Protein AF-A0A960U9T7-F1 (afdb_monomer)

Structure (mmCIF, N/CA/C/O backbone):
data_AF-A0A960U9T7-F1
#
_entry.id   AF-A0A960U9T7-F1
#
loop_
_atom_site.group_PDB
_atom_site.id
_atom_site.type_symbol
_atom_site.label_atom_id
_atom_site.label_alt_id
_atom_site.label_comp_id
_atom_site.label_asym_id
_atom_site.label_entity_id
_atom_site.label_seq_id
_atom_site.pdbx_PDB_ins_code
_atom_site.Cartn_x
_atom_site.Cartn_y
_atom_site.Cartn_z
_atom_site.occupancy
_atom_site.B_iso_or_equiv
_atom_site.auth_seq_id
_atom_site.auth_comp_id
_atom_site.auth_asym_id
_atom_site.auth_atom_id
_atom_site.pdbx_PDB_model_num
ATOM 1 N N . TYR A 1 1 ? -14.950 -10.619 18.548 1.00 72.81 1 TYR A N 1
ATOM 2 C CA . TYR A 1 1 ? -13.838 -10.876 17.616 1.00 72.81 1 TYR A CA 1
ATOM 3 C C . TYR A 1 1 ? -14.208 -10.248 16.284 1.00 72.81 1 TYR A C 1
ATOM 5 O O . TYR A 1 1 ? -15.397 -10.151 15.997 1.00 72.81 1 TYR A O 1
ATOM 13 N N . LEU A 1 2 ? -13.230 -9.776 15.519 1.00 81.25 2 LEU A N 1
ATOM 14 C CA . LEU A 1 2 ? -13.424 -9.176 14.201 1.00 81.25 2 LEU A CA 1
ATOM 15 C C . LEU A 1 2 ? -12.395 -9.778 13.246 1.00 81.25 2 LEU A C 1
ATOM 17 O O . LEU A 1 2 ? -11.223 -9.861 13.599 1.00 81.25 2 LEU A O 1
ATOM 21 N N . SER A 1 3 ? -12.819 -10.206 12.063 1.00 79.94 3 SER A N 1
ATOM 22 C CA . SER A 1 3 ? -11.903 -10.673 11.020 1.00 79.94 3 SER A CA 1
ATOM 23 C C . SER A 1 3 ? -11.660 -9.548 10.020 1.00 79.94 3 SER A C 1
ATOM 25 O O . SER A 1 3 ? -12.600 -8.888 9.579 1.00 79.94 3 SER A O 1
ATOM 27 N N . PHE A 1 4 ? -10.394 -9.319 9.689 1.00 82.75 4 PHE A N 1
ATOM 28 C CA . PHE A 1 4 ? -9.941 -8.312 8.740 1.00 82.75 4 PHE A CA 1
ATOM 29 C C . PHE A 1 4 ? -8.897 -8.937 7.821 1.00 82.75 4 PHE A C 1
ATOM 31 O O . PHE A 1 4 ? -7.769 -9.197 8.243 1.00 82.75 4 PHE A O 1
ATOM 38 N N . GLY A 1 5 ? -9.273 -9.213 6.572 1.00 83.81 5 GLY A N 1
ATOM 39 C CA . GLY A 1 5 ? -8.392 -9.948 5.675 1.00 83.81 5 GLY A CA 1
ATOM 40 C C . GLY A 1 5 ? -8.037 -11.311 6.255 1.00 83.81 5 GLY A C 1
ATOM 41 O O . GLY A 1 5 ? -8.910 -12.100 6.619 1.00 83.81 5 GLY A O 1
ATOM 42 N N . LYS A 1 6 ? -6.736 -11.561 6.385 1.00 84.62 6 LYS A N 1
ATOM 43 C CA . LYS A 1 6 ? -6.200 -12.797 6.957 1.00 84.62 6 LYS A CA 1
ATOM 44 C C . LYS A 1 6 ? -5.860 -12.650 8.441 1.00 84.62 6 LYS A C 1
ATOM 46 O O . LYS A 1 6 ? -5.233 -13.541 9.002 1.00 84.62 6 LYS A O 1
ATOM 51 N N . THR A 1 7 ? -6.306 -11.581 9.095 1.00 86.31 7 THR A N 1
ATOM 52 C CA . THR A 1 7 ? -6.064 -11.325 10.516 1.00 86.31 7 THR A CA 1
ATOM 53 C C . THR A 1 7 ? -7.354 -11.426 11.322 1.00 86.31 7 THR A C 1
ATOM 55 O O . THR A 1 7 ? -8.361 -10.802 10.990 1.00 86.31 7 THR A O 1
ATOM 58 N N . ASN A 1 8 ? -7.317 -12.156 12.437 1.00 88.00 8 ASN A N 1
ATOM 59 C CA . ASN A 1 8 ? -8.349 -12.071 13.468 1.00 88.00 8 ASN A CA 1
ATOM 60 C C . ASN A 1 8 ? -7.906 -11.078 14.534 1.00 88.00 8 ASN A C 1
ATOM 62 O O . ASN A 1 8 ? -6.788 -11.156 15.036 1.00 88.00 8 ASN A O 1
ATOM 66 N N . ILE A 1 9 ? -8.803 -10.170 14.892 1.00 88.75 9 ILE A N 1
ATOM 67 C CA . ILE 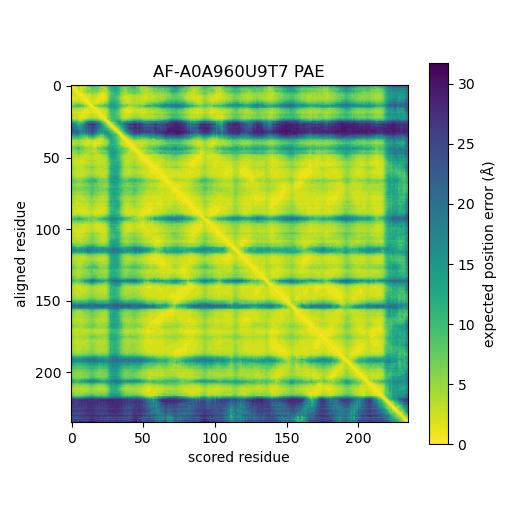A 1 9 ? -8.601 -9.124 15.884 1.00 88.75 9 ILE A CA 1
ATOM 68 C C . ILE A 1 9 ? -9.527 -9.400 17.062 1.00 88.75 9 ILE A C 1
ATOM 70 O O . ILE A 1 9 ? -10.739 -9.614 16.922 1.00 88.75 9 ILE A O 1
ATOM 74 N N . PHE A 1 10 ? -8.947 -9.360 18.250 1.00 90.25 10 PHE A N 1
ATOM 75 C CA . PHE A 1 10 ? -9.640 -9.587 19.499 1.00 90.25 10 PHE A CA 1
ATOM 76 C C . PHE A 1 10 ? -9.516 -8.345 20.374 1.00 90.25 10 PHE A C 1
ATOM 78 O O . PHE A 1 10 ? -8.440 -7.768 20.527 1.00 90.25 10 PHE A O 1
ATOM 85 N N . LEU A 1 11 ? -10.653 -7.941 20.930 1.00 89.44 11 LEU A N 1
ATOM 86 C CA . LEU A 1 11 ? -10.792 -6.781 21.797 1.00 89.44 11 LEU A CA 1
ATOM 87 C C . LEU A 1 11 ? -11.324 -7.273 23.138 1.00 89.44 11 LEU A C 1
ATOM 89 O O . LEU A 1 11 ? -12.319 -8.001 23.171 1.00 89.44 11 LEU A O 1
ATOM 93 N N . GLN A 1 12 ? -10.663 -6.885 24.222 1.00 88.12 12 GLN A N 1
ATOM 94 C CA . GLN A 1 12 ? -11.086 -7.199 25.581 1.00 88.12 12 GLN A CA 1
ATOM 95 C C . GLN A 1 12 ? -11.128 -5.913 26.408 1.00 88.12 12 GLN A C 1
ATOM 97 O O . GLN A 1 12 ? -10.114 -5.232 26.542 1.00 88.12 12 GLN A O 1
ATOM 102 N N . GLU A 1 13 ? -12.293 -5.593 26.965 1.00 85.62 13 GLU A N 1
ATOM 103 C CA . GLU A 1 13 ? -12.475 -4.472 27.890 1.00 85.62 13 GLU A CA 1
ATOM 104 C C . GLU A 1 13 ? -12.367 -4.974 29.338 1.00 85.62 13 GLU A C 1
ATOM 106 O O . GLU A 1 13 ? -12.988 -5.974 29.703 1.00 85.62 13 GLU A O 1
ATOM 111 N N . MET A 1 14 ? -11.557 -4.303 30.157 1.00 83.31 14 MET A N 1
ATOM 112 C CA . MET A 1 14 ? -11.361 -4.602 31.578 1.00 83.31 14 MET A CA 1
ATOM 113 C C . MET A 1 14 ? -11.120 -3.304 32.348 1.00 83.31 14 MET A C 1
ATOM 115 O O . MET A 1 14 ? -10.107 -2.660 32.108 1.00 83.31 14 MET A O 1
ATOM 119 N N . GLU A 1 15 ? -12.014 -2.928 33.268 1.00 83.25 15 GLU A N 1
ATOM 120 C CA . GLU A 1 15 ? -11.818 -1.824 34.235 1.00 83.25 15 GLU A CA 1
ATOM 121 C C . GLU A 1 15 ? -11.140 -0.566 33.644 1.00 83.25 15 GLU A C 1
ATOM 123 O O . GLU A 1 15 ? -10.069 -0.144 34.074 1.00 83.25 15 GLU A O 1
ATOM 128 N N . GLY A 1 16 ? -11.735 0.021 32.598 1.00 83.19 16 GLY A N 1
ATOM 129 C CA . GLY A 1 16 ? -11.194 1.227 31.949 1.00 83.19 16 GLY A CA 1
ATOM 130 C C . GLY A 1 16 ? -9.988 0.987 31.030 1.00 83.19 16 GLY A C 1
ATOM 131 O O . GLY A 1 16 ? -9.402 1.936 30.519 1.00 83.19 16 GLY A O 1
ATOM 132 N N . THR A 1 17 ? -9.618 -0.268 30.780 1.00 87.88 17 THR A N 1
ATOM 133 C CA . THR A 1 17 ? -8.563 -0.671 29.844 1.00 87.88 17 THR A CA 1
ATOM 134 C C .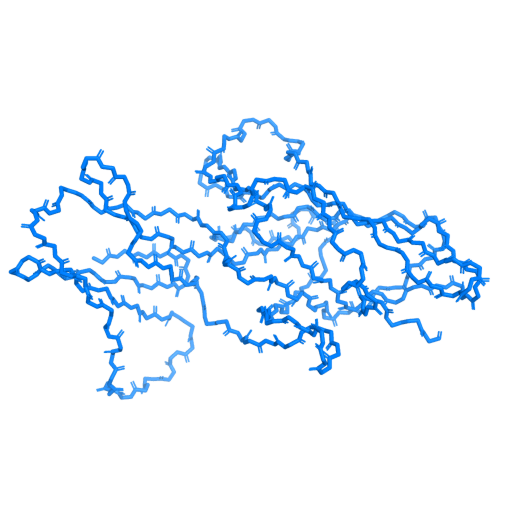 THR A 1 17 ? -9.154 -1.432 28.663 1.00 87.88 17 THR A C 1
ATOM 136 O O . THR A 1 17 ? -9.983 -2.322 28.843 1.00 87.88 17 THR A O 1
ATOM 139 N N . ILE A 1 18 ? -8.677 -1.141 27.454 1.00 89.50 18 ILE A N 1
ATOM 140 C CA . ILE A 1 18 ? -8.906 -1.968 26.266 1.00 89.50 18 ILE A CA 1
ATOM 141 C C . ILE A 1 18 ? -7.608 -2.687 25.928 1.00 89.50 18 ILE A C 1
ATOM 143 O O . ILE A 1 18 ? -6.563 -2.060 25.754 1.00 89.50 18 ILE A O 1
ATOM 147 N N . ARG A 1 19 ? -7.685 -4.009 25.799 1.00 90.62 19 ARG A N 1
ATOM 148 C CA . ARG A 1 19 ? -6.610 -4.840 25.261 1.00 90.62 19 ARG A CA 1
ATOM 149 C C . ARG A 1 19 ? -6.937 -5.247 23.840 1.00 90.62 19 ARG A C 1
ATOM 151 O O . ARG A 1 19 ? -8.044 -5.706 23.561 1.00 90.62 19 ARG A O 1
ATOM 158 N N . VAL A 1 20 ? -5.948 -5.104 22.970 1.00 90.56 20 VAL A N 1
ATOM 159 C CA . VAL A 1 20 ? -6.011 -5.518 21.574 1.00 90.56 20 VAL A CA 1
ATOM 160 C C . VAL A 1 20 ? -4.937 -6.567 21.329 1.00 90.56 20 VAL A C 1
ATOM 162 O O . VAL A 1 20 ? -3.778 -6.367 21.698 1.00 90.56 20 VAL A O 1
ATOM 165 N N . TYR A 1 21 ? -5.320 -7.672 20.700 1.00 90.25 21 TYR A N 1
ATOM 166 C CA . TYR A 1 21 ? -4.383 -8.658 20.168 1.00 90.25 21 TYR A CA 1
ATOM 167 C C . TYR A 1 21 ? -4.895 -9.217 18.843 1.00 90.25 21 TYR A C 1
ATOM 169 O O . TYR A 1 21 ? -6.085 -9.110 18.524 1.00 90.25 21 TYR A O 1
ATOM 177 N N . ASN A 1 22 ? -3.993 -9.806 18.065 1.00 87.88 22 ASN A N 1
ATOM 178 C CA . ASN A 1 22 ? -4.330 -10.391 16.781 1.00 87.88 22 ASN A CA 1
ATOM 179 C C . ASN A 1 22 ? -3.624 -11.721 16.535 1.00 87.88 22 ASN A C 1
ATOM 181 O O . ASN A 1 22 ? -2.566 -11.993 17.095 1.00 87.88 22 ASN A O 1
ATOM 185 N N . THR A 1 23 ? -4.213 -12.519 15.652 1.00 87.06 23 THR A N 1
ATOM 186 C CA . THR A 1 23 ? -3.615 -13.741 15.107 1.00 87.06 23 THR A CA 1
ATOM 187 C C . THR A 1 23 ? -3.7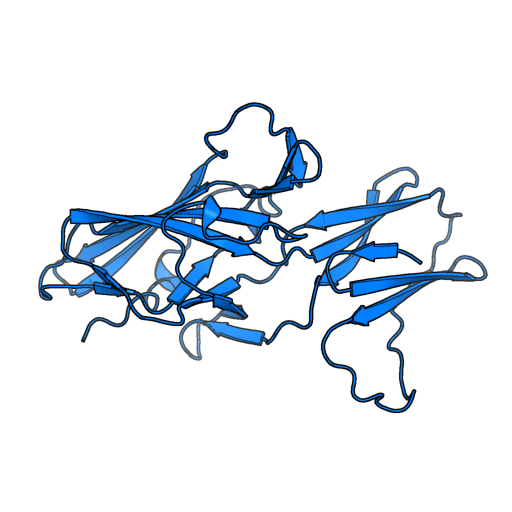29 -13.711 13.589 1.00 87.06 23 THR A C 1
ATOM 189 O O . THR A 1 23 ? -4.753 -13.271 13.063 1.00 87.06 23 THR A O 1
ATOM 192 N N . PHE A 1 24 ? -2.717 -14.202 12.882 1.00 83.62 24 PHE A N 1
ATOM 193 C CA . PHE A 1 24 ? -2.772 -14.362 11.429 1.00 83.62 24 PHE A CA 1
ATOM 194 C C . PHE A 1 24 ? -3.302 -15.758 11.076 1.00 83.62 24 PHE A C 1
ATOM 196 O O . PHE A 1 24 ? -2.945 -16.741 11.716 1.00 83.62 24 PHE A O 1
ATOM 203 N N . ASN A 1 25 ? -4.163 -15.841 10.065 1.00 73.38 25 ASN A N 1
ATOM 204 C CA . ASN A 1 25 ? -4.785 -17.076 9.578 1.00 73.38 25 ASN A CA 1
ATOM 205 C C . ASN A 1 25 ? -3.909 -17.818 8.546 1.00 73.38 25 ASN A C 1
ATOM 207 O O . ASN A 1 25 ? -4.370 -18.775 7.927 1.00 73.38 25 ASN A O 1
ATOM 211 N N . GLU A 1 26 ? -2.666 -17.385 8.322 1.00 63.22 26 GLU A N 1
ATOM 212 C CA . GLU A 1 26 ? -1.747 -18.023 7.377 1.00 63.22 26 GLU A CA 1
ATOM 213 C C . GLU A 1 26 ? -0.904 -19.099 8.081 1.00 63.22 26 GLU A C 1
ATOM 215 O O . GLU A 1 26 ? -0.110 -18.793 8.962 1.00 63.22 26 GLU A O 1
ATOM 220 N N . GLY A 1 27 ? -1.068 -20.362 7.667 1.00 48.12 27 GLY A N 1
ATOM 221 C CA . GLY A 1 27 ? -0.032 -21.394 7.811 1.00 48.12 27 GLY A CA 1
ATOM 222 C C . GLY A 1 27 ? 0.353 -21.831 9.227 1.00 48.12 27 GLY A C 1
ATOM 223 O O . GLY A 1 27 ? 1.517 -22.144 9.448 1.00 48.12 27 GLY A O 1
ATOM 224 N N . LEU A 1 28 ? -0.590 -21.905 10.170 1.00 41.84 28 LEU A N 1
ATOM 225 C CA . LEU A 1 28 ? -0.307 -22.457 11.496 1.00 41.84 28 LEU A CA 1
ATOM 226 C C . LEU A 1 28 ? -0.122 -23.987 11.428 1.00 41.84 28 LEU A C 1
ATOM 228 O O . LEU A 1 28 ? -1.078 -24.752 11.582 1.00 41.84 28 LEU A O 1
ATOM 232 N N . GLU A 1 29 ? 1.133 -24.440 11.332 1.00 40.53 29 GLU A N 1
ATOM 233 C CA . 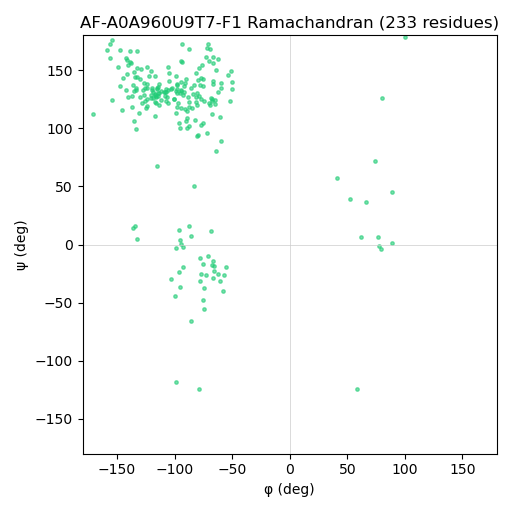GLU A 1 29 ? 1.560 -25.394 12.358 1.00 40.53 29 GLU A CA 1
ATOM 234 C C . GLU A 1 29 ? 1.215 -24.734 13.696 1.00 40.53 29 GLU A C 1
ATOM 236 O O . GLU A 1 29 ? 1.527 -23.563 13.912 1.00 40.53 29 GLU A O 1
ATOM 241 N N . LYS A 1 30 ? 0.428 -25.423 14.526 1.00 40.78 30 LYS A N 1
ATOM 242 C CA . LYS A 1 30 ? 0.047 -24.940 15.853 1.00 40.78 30 LYS A CA 1
ATOM 243 C C . LYS A 1 30 ? 1.328 -24.734 16.661 1.00 40.78 30 LYS A C 1
ATOM 245 O O . LYS A 1 30 ? 1.774 -25.665 17.321 1.00 40.78 30 LYS A O 1
ATOM 250 N N . GLU A 1 31 ? 1.921 -23.549 16.595 1.00 42.38 31 GLU A N 1
ATOM 251 C CA . GLU A 1 31 ? 2.892 -23.144 17.596 1.00 42.38 31 GLU A CA 1
ATOM 252 C C . GLU A 1 31 ? 2.143 -23.030 18.919 1.00 42.38 31 GLU A C 1
ATOM 254 O O . GLU A 1 31 ? 1.091 -22.385 19.022 1.00 42.38 31 GLU A O 1
ATOM 259 N N . ASP A 1 32 ? 2.656 -23.770 19.898 1.00 40.81 32 ASP A N 1
ATOM 260 C CA . ASP A 1 32 ? 2.155 -23.801 21.257 1.00 40.81 32 ASP A CA 1
ATOM 261 C C . ASP A 1 32 ? 1.998 -22.379 21.800 1.00 40.81 32 ASP A C 1
ATOM 263 O O . ASP A 1 32 ? 2.790 -21.471 21.546 1.00 40.81 32 ASP A O 1
ATOM 267 N N . SER A 1 33 ? 0.909 -22.190 22.535 1.00 48.12 33 SER A N 1
ATOM 268 C CA . SER A 1 33 ? 0.450 -20.921 23.073 1.00 48.12 33 SER A CA 1
ATOM 269 C C . SER A 1 33 ? 1.426 -20.323 24.090 1.00 48.12 33 SER A C 1
ATOM 271 O O . SER A 1 33 ? 1.176 -20.405 25.291 1.00 48.12 33 SER A O 1
ATOM 273 N N . GLU A 1 34 ? 2.496 -19.664 23.652 1.00 47.09 34 GLU A N 1
ATOM 274 C CA . GLU A 1 34 ? 3.325 -18.857 24.547 1.00 47.09 34 GLU A CA 1
ATOM 275 C C . GLU A 1 34 ? 3.594 -17.455 23.978 1.00 47.09 34 GLU A C 1
ATOM 277 O O . GLU A 1 34 ? 4.288 -17.243 22.989 1.00 47.09 34 GLU A O 1
ATOM 282 N N . SER A 1 35 ? 3.012 -16.476 24.681 1.00 48.72 35 SER A N 1
ATOM 283 C CA . SER A 1 35 ? 3.036 -15.021 24.467 1.00 48.72 35 SER A CA 1
ATOM 284 C C . SER A 1 35 ? 2.193 -14.467 23.308 1.00 48.72 35 SER A C 1
ATOM 286 O O . SER A 1 35 ? 2.684 -13.897 22.339 1.00 48.72 35 SER A O 1
ATOM 288 N N . ILE A 1 36 ? 0.865 -14.484 23.476 1.00 61.94 36 ILE A N 1
ATOM 289 C CA . ILE A 1 36 ? 0.025 -13.488 22.794 1.00 61.94 36 ILE A CA 1
ATOM 290 C C . ILE A 1 36 ? 0.477 -12.103 23.285 1.00 61.94 36 ILE A C 1
ATOM 292 O O . ILE A 1 36 ? 0.280 -11.755 24.451 1.00 61.94 36 ILE A O 1
ATOM 296 N N . ALA A 1 37 ? 1.117 -11.324 22.413 1.00 68.38 37 ALA A N 1
ATOM 297 C CA . ALA A 1 37 ? 1.543 -9.968 22.727 1.00 68.38 37 ALA A CA 1
ATOM 298 C C . ALA A 1 37 ? 0.328 -9.028 22.711 1.00 68.38 37 ALA A C 1
ATOM 300 O O . ALA A 1 37 ? -0.193 -8.667 21.655 1.00 68.38 37 ALA A O 1
ATOM 301 N N . TYR A 1 38 ? -0.140 -8.638 23.897 1.00 79.50 38 TYR A N 1
ATOM 302 C CA . TYR A 1 38 ? -1.236 -7.683 24.042 1.00 79.50 38 TYR A CA 1
ATOM 303 C C . TYR A 1 38 ? -0.726 -6.248 23.939 1.00 79.50 38 TYR A C 1
ATOM 305 O O . TYR A 1 38 ? 0.249 -5.876 24.593 1.00 79.50 38 TYR A O 1
ATOM 313 N N . GLN A 1 39 ? -1.463 -5.405 23.220 1.00 87.00 39 GLN A N 1
ATOM 314 C CA . GLN A 1 39 ? -1.366 -3.954 23.364 1.00 87.00 39 GLN A CA 1
ATOM 315 C C . GLN A 1 39 ? -2.480 -3.492 24.307 1.00 87.00 39 GLN A C 1
ATOM 317 O O . GLN A 1 39 ? -3.653 -3.767 24.056 1.00 87.00 39 GLN A O 1
ATOM 322 N N . SER A 1 40 ? -2.121 -2.840 25.415 1.00 88.44 40 SER A N 1
ATOM 323 C CA . SER A 1 40 ? -3.075 -2.362 26.427 1.00 88.44 40 SER A CA 1
ATOM 324 C C . SER A 1 40 ? -3.168 -0.840 26.402 1.00 88.44 40 SER A C 1
ATOM 326 O O . SER A 1 40 ? -2.147 -0.158 26.462 1.00 88.44 40 SER A O 1
ATOM 328 N N . PHE A 1 41 ? -4.391 -0.319 26.367 1.00 89.25 41 PHE A N 1
ATOM 329 C CA . PHE A 1 41 ? -4.697 1.109 26.343 1.00 89.25 41 PHE A CA 1
ATOM 330 C C . PHE A 1 41 ? -5.610 1.440 27.521 1.00 89.25 41 PHE A C 1
ATOM 332 O O . PHE A 1 41 ? -6.706 0.891 27.611 1.00 89.25 41 PHE A O 1
ATOM 339 N N . ALA A 1 42 ? -5.164 2.306 28.429 1.00 89.06 42 ALA A N 1
ATOM 340 C CA . ALA A 1 42 ? -5.960 2.756 29.570 1.00 89.06 42 ALA A CA 1
ATOM 341 C C . ALA A 1 42 ? -6.682 4.068 29.238 1.00 89.06 42 ALA A C 1
ATOM 343 O O . ALA A 1 42 ? -6.098 4.964 28.626 1.00 89.06 42 ALA A O 1
ATOM 344 N N . PHE A 1 43 ? -7.934 4.194 29.672 1.00 84.25 43 PHE A N 1
ATOM 345 C CA . PHE A 1 43 ? -8.770 5.368 29.450 1.00 84.25 43 PHE A CA 1
ATOM 346 C C . PHE A 1 43 ? -9.279 5.913 30.778 1.00 84.25 43 PHE A C 1
ATOM 348 O O . PHE A 1 43 ? -9.693 5.166 31.661 1.00 84.25 43 PHE A O 1
ATOM 355 N N . VAL A 1 44 ? -9.264 7.240 30.899 1.00 82.06 44 VAL A N 1
ATOM 356 C CA . VAL A 1 44 ? -9.861 7.948 32.041 1.00 82.06 44 VAL A CA 1
ATOM 357 C C . VAL A 1 44 ? -11.386 7.943 31.936 1.00 82.06 44 VAL A C 1
ATOM 359 O O . VAL A 1 44 ? -12.087 7.803 32.933 1.00 82.06 44 VAL A O 1
ATOM 362 N N . GLU A 1 45 ? -11.900 8.075 30.714 1.00 82.88 45 GLU A N 1
ATOM 363 C CA . GLU A 1 45 ? -13.327 8.060 30.413 1.00 82.88 45 GLU A CA 1
ATOM 364 C C . GLU A 1 45 ? -13.730 6.740 29.762 1.00 82.88 45 GLU A C 1
ATOM 366 O O . GLU A 1 45 ? -12.939 6.098 29.067 1.00 82.88 45 GLU A O 1
ATOM 371 N N . LYS A 1 46 ? -14.997 6.358 29.938 1.00 84.06 46 LYS A N 1
ATOM 372 C CA . LYS A 1 46 ? -15.554 5.182 29.272 1.00 84.06 46 LYS A CA 1
ATOM 373 C C . LYS A 1 46 ? -15.458 5.342 27.752 1.00 84.06 46 LYS A C 1
ATOM 375 O O . LYS A 1 46 ? -15.805 6.389 27.208 1.00 84.06 46 LYS A O 1
ATOM 380 N N . VAL A 1 47 ? -15.018 4.288 27.069 1.00 85.88 47 VAL A N 1
ATOM 381 C CA . VAL A 1 47 ? -15.008 4.253 25.606 1.00 85.88 47 VAL A CA 1
ATOM 382 C C . VAL A 1 47 ? -16.421 4.002 25.087 1.00 85.88 47 VAL A C 1
ATOM 384 O O . VAL A 1 47 ? -17.064 3.031 25.478 1.00 85.88 47 VAL A O 1
ATOM 387 N N . ASN A 1 48 ? -16.915 4.881 24.213 1.00 86.88 48 ASN A N 1
ATOM 388 C CA . ASN A 1 48 ? -18.277 4.773 23.679 1.00 86.88 48 ASN A CA 1
ATOM 389 C C . ASN A 1 48 ? -18.396 3.671 22.625 1.00 86.88 48 ASN A C 1
ATOM 391 O O . ASN A 1 48 ? -19.337 2.880 22.650 1.00 86.88 48 ASN A O 1
ATOM 395 N N . SER A 1 49 ? -17.462 3.643 21.672 1.00 89.62 49 SER A N 1
ATOM 396 C CA . SER A 1 49 ? -17.405 2.610 20.641 1.00 89.62 49 SER A CA 1
ATOM 397 C C . SER A 1 49 ? -15.992 2.467 20.076 1.00 89.62 49 SER A C 1
ATOM 399 O O . SER A 1 49 ? -15.156 3.367 20.220 1.00 89.62 49 SER A O 1
ATOM 401 N N . ILE A 1 50 ? -15.739 1.318 19.451 1.00 90.19 50 ILE A N 1
ATOM 402 C CA . ILE A 1 50 ? -14.502 1.004 18.740 1.00 90.19 50 ILE A CA 1
ATOM 403 C C . ILE A 1 50 ? -14.862 0.797 17.273 1.00 90.19 50 ILE A C 1
ATOM 405 O O . ILE A 1 50 ? -15.754 0.008 16.964 1.00 90.19 50 ILE A O 1
ATOM 409 N N . ILE A 1 51 ? -14.149 1.479 16.381 1.00 91.88 51 ILE A N 1
ATOM 410 C CA . ILE A 1 51 ? -14.301 1.326 14.935 1.00 91.88 51 ILE A CA 1
ATOM 411 C C . ILE A 1 51 ? -13.008 0.793 14.324 1.00 91.88 51 ILE A C 1
ATOM 413 O O . ILE A 1 51 ? -11.901 1.136 14.747 1.00 91.88 51 ILE A O 1
ATOM 417 N N . CYS A 1 52 ? -13.167 -0.037 13.300 1.00 90.62 52 CYS A N 1
ATOM 418 C CA . CYS A 1 52 ? -12.080 -0.592 12.510 1.00 90.62 52 CYS A CA 1
ATOM 419 C C . CYS A 1 52 ? -12.221 -0.081 11.079 1.00 90.62 52 CYS A C 1
ATOM 421 O O . CYS A 1 52 ? -13.292 -0.223 10.489 1.00 90.62 52 CYS A O 1
ATOM 423 N N . LYS A 1 53 ? -11.158 0.499 10.517 1.00 92.06 53 LYS A N 1
ATOM 424 C CA . LYS A 1 53 ? -11.153 0.969 9.126 1.00 92.06 53 LYS A CA 1
ATOM 425 C C . LYS A 1 53 ? -9.879 0.555 8.392 1.00 92.06 53 LYS A C 1
ATOM 427 O O . LYS A 1 53 ? -8.819 0.526 9.022 1.00 92.06 53 LYS A O 1
ATOM 432 N N . PRO A 1 54 ? -9.956 0.229 7.090 1.00 94.12 54 PRO A N 1
ATOM 433 C CA . PRO A 1 54 ? -8.766 -0.052 6.306 1.00 94.12 54 PRO A CA 1
ATOM 434 C C . PRO A 1 54 ? -7.922 1.214 6.158 1.00 94.12 54 PRO A C 1
ATOM 436 O O . PRO A 1 54 ? -8.427 2.324 5.978 1.00 94.12 54 PRO A O 1
ATOM 439 N N . ASP A 1 55 ? -6.617 1.033 6.230 1.00 94.94 55 ASP A N 1
ATOM 440 C CA . ASP A 1 55 ? -5.614 2.070 6.078 1.00 94.94 55 ASP A CA 1
ATOM 441 C C . ASP A 1 55 ? -4.360 1.482 5.428 1.00 94.94 55 ASP A C 1
ATOM 443 O O . ASP A 1 55 ? -4.205 0.268 5.344 1.00 94.94 55 ASP A O 1
ATOM 447 N N . PHE A 1 56 ? -3.445 2.331 4.984 1.00 94.38 56 PHE A N 1
ATOM 448 C CA . PHE A 1 56 ? -2.106 1.900 4.613 1.00 94.38 56 PHE A CA 1
ATOM 449 C C . PHE A 1 56 ? -1.140 2.045 5.794 1.00 94.38 56 PHE A C 1
ATOM 451 O O . PHE A 1 56 ? -1.391 2.855 6.687 1.00 94.38 56 PHE A O 1
ATOM 458 N N . PRO A 1 57 ? -0.024 1.299 5.833 1.00 93.00 57 PRO A N 1
ATOM 459 C CA . PRO A 1 57 ? 0.979 1.478 6.874 1.00 93.00 57 PRO A CA 1
ATOM 460 C C . PRO A 1 57 ? 1.686 2.832 6.796 1.00 93.00 57 PRO A C 1
ATOM 462 O O . PRO A 1 57 ? 1.739 3.477 5.750 1.00 93.00 57 PRO A O 1
ATOM 465 N N . MET A 1 58 ? 2.323 3.217 7.904 1.00 90.06 58 MET A N 1
ATOM 466 C CA . MET A 1 58 ? 3.241 4.362 7.943 1.00 90.06 58 MET A CA 1
ATOM 467 C C . MET A 1 58 ? 4.513 4.147 7.112 1.00 90.06 58 MET A C 1
ATOM 469 O O . MET A 1 58 ? 5.082 5.125 6.638 1.00 90.06 58 MET A O 1
ATOM 473 N N . TYR A 1 59 ? 4.965 2.898 6.959 1.00 91.88 59 TYR A N 1
ATOM 474 C CA . TYR A 1 59 ? 6.148 2.569 6.164 1.00 91.88 59 TYR A CA 1
ATOM 475 C C . TYR A 1 59 ? 5.778 2.275 4.706 1.00 91.88 59 TYR A C 1
ATOM 477 O O . TYR A 1 59 ? 4.753 1.621 4.482 1.00 91.88 59 TYR A O 1
ATOM 485 N N . PRO A 1 60 ? 6.608 2.688 3.730 1.00 92.62 60 PRO A N 1
ATOM 486 C CA . PRO A 1 60 ? 6.377 2.408 2.316 1.00 92.62 60 PRO A CA 1
ATOM 487 C C . PRO A 1 60 ? 6.388 0.910 2.007 1.00 92.62 60 PRO A C 1
ATOM 489 O O . PRO A 1 60 ? 7.001 0.114 2.723 1.00 92.62 60 PRO A O 1
ATOM 492 N N . PHE A 1 61 ? 5.786 0.527 0.883 1.00 94.50 61 PHE A N 1
ATOM 493 C CA . PHE A 1 61 ? 5.939 -0.821 0.332 1.00 94.50 61 PHE A CA 1
ATOM 494 C C . PHE A 1 61 ? 7.075 -0.855 -0.680 1.00 94.50 61 PHE A C 1
ATOM 496 O O . PHE A 1 61 ? 7.056 -0.079 -1.622 1.00 94.50 61 PHE A O 1
ATOM 503 N N . VAL A 1 62 ? 8.013 -1.791 -0.553 1.00 94.38 62 VAL A N 1
ATOM 504 C CA . VAL A 1 62 ? 8.905 -2.210 -1.640 1.00 94.38 62 VAL A CA 1
ATOM 505 C C . VAL A 1 62 ? 8.303 -3.451 -2.274 1.00 94.38 62 VAL A C 1
ATOM 507 O O . VAL A 1 62 ? 8.361 -4.550 -1.724 1.00 94.38 62 VAL A O 1
ATOM 510 N N . ILE A 1 63 ? 7.721 -3.252 -3.446 1.00 94.00 63 ILE A N 1
ATOM 511 C CA . ILE A 1 63 ? 7.082 -4.285 -4.241 1.00 94.00 63 ILE A CA 1
ATOM 512 C C . ILE A 1 63 ? 8.139 -4.925 -5.118 1.00 94.00 63 ILE A C 1
ATOM 514 O O . ILE A 1 63 ? 8.726 -4.236 -5.948 1.00 94.00 63 ILE A O 1
ATOM 518 N N . LYS A 1 64 ? 8.386 -6.222 -4.947 1.00 93.00 64 LYS A N 1
ATOM 519 C CA . LYS A 1 64 ? 9.245 -7.000 -5.843 1.00 93.00 64 LYS A CA 1
ATOM 520 C C . LYS A 1 64 ? 8.379 -7.803 -6.793 1.00 93.00 64 LYS A C 1
ATOM 522 O O . LYS A 1 64 ? 7.566 -8.613 -6.351 1.00 93.00 64 LYS A O 1
ATOM 527 N N . PHE A 1 65 ? 8.616 -7.633 -8.085 1.00 91.94 65 PHE A N 1
ATOM 528 C CA . PHE A 1 65 ? 7.969 -8.452 -9.094 1.00 91.94 65 PHE A CA 1
ATOM 529 C C . PHE A 1 65 ? 8.638 -9.822 -9.181 1.00 91.94 65 PHE A C 1
ATOM 531 O O . PHE A 1 65 ? 9.865 -9.938 -9.178 1.00 91.94 65 PHE A O 1
ATOM 538 N N . ASN A 1 66 ? 7.826 -10.872 -9.294 1.00 91.19 66 ASN A N 1
ATOM 539 C CA . ASN A 1 66 ? 8.320 -12.239 -9.479 1.00 91.19 66 ASN A CA 1
ATOM 540 C C . ASN A 1 66 ? 9.037 -12.439 -10.825 1.00 91.19 66 ASN A C 1
ATOM 542 O O . ASN A 1 66 ? 9.795 -13.390 -10.997 1.00 91.19 66 ASN A O 1
ATOM 546 N N . SER A 1 67 ? 8.813 -11.547 -11.789 1.00 89.50 67 SER A N 1
ATOM 547 C CA . SER A 1 67 ? 9.522 -11.508 -13.066 1.00 89.50 67 SER A CA 1
ATOM 548 C C . SER A 1 67 ? 9.895 -10.068 -13.385 1.00 89.50 67 SER A C 1
ATOM 550 O O . SER A 1 67 ? 9.091 -9.165 -13.184 1.00 89.50 67 SER A O 1
ATOM 552 N N . ALA A 1 68 ? 11.117 -9.845 -13.861 1.00 89.25 68 ALA A N 1
ATOM 553 C CA . ALA A 1 68 ? 11.566 -8.512 -14.238 1.00 89.25 68 ALA A CA 1
ATOM 554 C C . ALA A 1 68 ? 10.944 -8.080 -15.574 1.00 89.25 68 ALA A C 1
ATOM 556 O O . ALA A 1 68 ? 10.831 -8.888 -16.499 1.00 89.25 68 ALA A O 1
ATOM 557 N N . LEU A 1 69 ? 10.596 -6.799 -15.699 1.00 89.44 69 LEU A N 1
ATOM 558 C CA . LEU A 1 69 ? 10.146 -6.207 -16.960 1.00 89.44 69 LEU A CA 1
ATOM 559 C C . LEU A 1 69 ? 11.272 -5.402 -17.596 1.00 89.44 69 LEU A C 1
ATOM 561 O O . LEU A 1 69 ? 11.919 -4.604 -16.927 1.00 89.44 69 LEU A O 1
ATOM 565 N N . ARG A 1 70 ? 11.483 -5.578 -18.899 1.00 90.50 70 ARG A N 1
ATOM 566 C CA . ARG A 1 70 ? 12.439 -4.788 -19.684 1.00 90.50 70 ARG A CA 1
ATOM 567 C C . ARG A 1 70 ? 11.681 -3.691 -20.422 1.00 90.50 70 ARG A C 1
ATOM 569 O O . ARG A 1 70 ? 10.849 -3.982 -21.280 1.00 90.50 70 ARG A O 1
ATOM 576 N N . LEU A 1 71 ? 11.928 -2.438 -20.056 1.00 91.06 71 LEU A N 1
ATOM 577 C CA . LEU A 1 71 ? 11.199 -1.274 -20.552 1.00 91.06 71 LEU A CA 1
ATOM 578 C C . LEU A 1 71 ? 12.105 -0.419 -21.435 1.00 91.06 71 LEU A C 1
ATOM 580 O O . LEU A 1 71 ? 13.164 0.018 -21.002 1.00 91.06 71 LEU A O 1
ATOM 584 N N . LYS A 1 72 ? 11.686 -0.159 -22.672 1.00 91.88 72 LYS A N 1
ATOM 585 C CA . LYS A 1 72 ? 12.432 0.690 -23.611 1.00 91.88 72 LYS A CA 1
ATOM 586 C C . LYS A 1 72 ? 12.063 2.163 -23.457 1.00 91.88 72 LYS A C 1
ATOM 588 O O . LYS A 1 72 ? 11.047 2.499 -22.848 1.00 91.88 72 LYS A O 1
ATOM 593 N N . LYS A 1 73 ? 12.848 3.046 -24.080 1.00 92.31 73 LYS A N 1
ATOM 594 C CA . LYS A 1 73 ? 12.496 4.463 -24.233 1.00 92.31 73 LYS A CA 1
ATOM 595 C C . LYS A 1 73 ? 11.075 4.620 -24.785 1.00 92.31 73 LYS A C 1
ATOM 597 O O . LYS A 1 73 ? 10.705 3.961 -25.755 1.00 92.31 73 LYS A O 1
ATOM 602 N N . GLY A 1 74 ? 10.292 5.506 -24.181 1.00 92.88 74 GLY A N 1
ATOM 603 C CA . GLY A 1 74 ? 8.906 5.774 -24.552 1.00 92.88 74 GLY A CA 1
ATOM 604 C C . GLY A 1 74 ? 7.900 4.728 -24.063 1.00 92.88 74 GLY A C 1
ATOM 605 O O . GLY A 1 74 ? 6.705 4.897 -24.310 1.00 92.88 74 GLY A O 1
ATOM 606 N N . ALA A 1 75 ? 8.340 3.663 -23.379 1.00 94.12 75 ALA A N 1
ATOM 607 C CA . ALA A 1 75 ? 7.439 2.635 -22.874 1.00 94.12 75 ALA A CA 1
ATOM 608 C C . ALA A 1 75 ? 6.451 3.224 -21.862 1.00 94.12 75 ALA A C 1
ATOM 610 O O . ALA A 1 75 ? 6.840 3.909 -20.915 1.00 94.12 75 ALA A O 1
ATOM 611 N N . LYS A 1 76 ? 5.169 2.914 -22.066 1.00 96.69 76 LYS A N 1
ATOM 612 C CA . LYS A 1 76 ? 4.071 3.195 -21.143 1.00 96.69 76 LYS A CA 1
ATOM 613 C C . LYS A 1 76 ? 3.507 1.870 -20.680 1.00 96.69 76 LYS A C 1
ATOM 615 O O . LYS A 1 76 ? 3.077 1.062 -21.499 1.00 96.69 76 LYS A O 1
ATOM 620 N N . LEU A 1 77 ? 3.523 1.662 -19.380 1.00 95.50 77 LEU A N 1
ATOM 621 C CA . LEU A 1 77 ? 3.088 0.436 -18.752 1.00 95.50 77 LEU A CA 1
ATOM 622 C C . LEU A 1 77 ? 2.010 0.766 -17.727 1.00 95.50 77 LEU A C 1
ATOM 624 O O . LEU A 1 77 ? 2.180 1.689 -16.940 1.00 95.50 77 LEU A O 1
ATOM 628 N N . LYS A 1 78 ? 0.927 -0.005 -17.733 1.00 96.69 78 LYS A N 1
ATOM 629 C CA . LYS A 1 78 ? -0.100 0.012 -16.695 1.00 96.69 78 LYS A CA 1
ATOM 630 C C . LYS A 1 78 ? -0.088 -1.336 -15.993 1.00 96.69 78 LYS A C 1
ATOM 632 O O . LYS A 1 78 ? -0.157 -2.364 -16.664 1.00 96.69 78 LYS A O 1
ATOM 637 N N . LEU A 1 79 ? 0.004 -1.308 -14.671 1.00 96.19 79 LEU A N 1
ATOM 638 C CA . LEU A 1 79 ? -0.016 -2.473 -13.800 1.00 96.19 79 LEU A CA 1
ATOM 639 C C . LEU A 1 79 ? -1.132 -2.350 -12.767 1.00 96.19 79 LEU A C 1
ATOM 641 O O . LEU A 1 79 ? -1.487 -1.249 -12.344 1.00 96.19 79 LEU A O 1
ATOM 645 N N . PHE A 1 80 ? -1.622 -3.496 -12.316 1.00 95.81 80 PHE A N 1
ATOM 646 C CA . PHE A 1 80 ? -2.573 -3.612 -11.221 1.00 95.81 80 PHE A CA 1
ATOM 647 C C . PHE A 1 80 ? -1.934 -4.390 -10.072 1.00 95.81 80 PHE A C 1
ATOM 649 O O . PHE A 1 80 ? -1.342 -5.447 -10.275 1.00 95.81 80 PHE A O 1
ATOM 656 N N . LEU A 1 81 ? -2.012 -3.843 -8.860 1.00 94.62 81 LEU A N 1
ATOM 657 C CA . LEU A 1 81 ? -1.337 -4.372 -7.678 1.00 94.62 81 LEU A CA 1
ATOM 658 C C . LEU A 1 81 ? -2.339 -4.598 -6.548 1.00 94.62 81 LEU A C 1
ATOM 660 O O . LEU A 1 81 ? -3.119 -3.703 -6.232 1.00 94.62 81 LEU A O 1
ATOM 664 N N . ASN A 1 82 ? -2.252 -5.752 -5.890 1.00 93.44 82 ASN A N 1
ATOM 665 C CA . ASN A 1 82 ? -2.941 -6.009 -4.628 1.00 93.44 82 ASN A CA 1
ATOM 666 C C . ASN A 1 82 ? -2.070 -5.581 -3.454 1.00 93.44 82 ASN A C 1
ATOM 668 O O . ASN A 1 82 ? -1.060 -6.223 -3.145 1.00 93.44 82 ASN A O 1
ATOM 672 N N . LEU A 1 83 ? -2.468 -4.498 -2.793 1.00 94.31 83 LEU A N 1
ATOM 673 C CA . LEU A 1 83 ? -1.769 -3.986 -1.626 1.00 94.31 83 LEU A CA 1
ATOM 674 C C . LEU A 1 83 ? -2.460 -4.461 -0.340 1.00 94.31 83 LEU A C 1
ATOM 676 O O . LEU A 1 83 ? -3.677 -4.304 -0.220 1.00 94.31 83 LEU A O 1
ATOM 680 N N . PRO A 1 84 ? -1.711 -5.011 0.632 1.00 93.50 84 PRO A N 1
ATOM 681 C CA . PRO A 1 84 ? -2.285 -5.436 1.901 1.00 93.50 84 PRO A CA 1
ATOM 682 C C . PRO A 1 84 ? -2.714 -4.219 2.732 1.00 93.50 84 PRO A C 1
ATOM 684 O O . PRO A 1 84 ? -1.866 -3.363 3.025 1.00 93.50 84 PRO A O 1
ATOM 687 N N . PRO A 1 85 ? -3.994 -4.088 3.122 1.00 93.38 85 PRO A N 1
ATOM 688 C CA . PRO A 1 85 ? -4.391 -3.046 4.048 1.00 93.38 85 PRO A CA 1
ATOM 689 C C . PRO A 1 85 ? -3.911 -3.334 5.474 1.00 93.38 85 PRO A C 1
ATOM 691 O O . PRO A 1 85 ? -3.629 -4.459 5.882 1.00 93.38 85 PRO A O 1
ATOM 694 N N . PHE A 1 86 ? -3.898 -2.284 6.277 1.00 94.81 86 PHE A N 1
ATOM 695 C CA . PHE A 1 86 ? -3.835 -2.340 7.727 1.00 94.81 86 PHE A CA 1
ATOM 696 C C . PHE A 1 86 ? -5.223 -2.024 8.281 1.00 94.81 86 PHE A C 1
ATOM 698 O O . PHE A 1 86 ? -5.914 -1.132 7.798 1.00 94.81 86 PHE A O 1
ATOM 705 N N . CYS A 1 87 ? -5.628 -2.719 9.334 1.00 93.94 87 CYS A N 1
ATOM 706 C CA . CYS A 1 87 ? -6.784 -2.354 10.130 1.00 93.94 87 CYS A CA 1
ATOM 707 C C . CYS A 1 87 ? -6.373 -1.277 11.133 1.00 93.94 87 CYS A C 1
ATOM 709 O O . CYS A 1 87 ? -5.689 -1.566 12.118 1.00 93.94 87 CYS A O 1
ATOM 711 N N . LYS A 1 88 ? -6.804 -0.035 10.910 1.00 93.94 88 LYS A N 1
ATOM 712 C CA . LYS A 1 88 ? -6.699 1.036 11.902 1.00 93.94 88 LYS A CA 1
ATOM 713 C C . LYS A 1 88 ? -7.844 0.902 12.901 1.00 93.94 88 LYS A C 1
ATOM 715 O O . LYS A 1 88 ? -9.012 0.980 12.520 1.00 93.94 88 LYS A O 1
ATOM 720 N N . ILE A 1 89 ? -7.495 0.718 14.172 1.00 93.06 89 ILE A N 1
ATOM 721 C CA . ILE A 1 89 ? -8.444 0.595 15.281 1.00 93.06 89 ILE A CA 1
ATOM 722 C C . ILE A 1 89 ? -8.521 1.935 16.002 1.00 93.06 89 ILE A C 1
ATOM 724 O O . ILE A 1 89 ? -7.501 2.488 16.429 1.00 93.06 89 ILE A O 1
ATOM 728 N N . LEU A 1 90 ? -9.735 2.457 16.130 1.00 92.62 90 LEU A N 1
ATOM 729 C CA . LEU A 1 90 ? -10.006 3.767 16.708 1.00 92.62 90 LEU A CA 1
ATOM 730 C C . LEU A 1 90 ? -11.076 3.670 17.789 1.00 92.62 90 LEU A C 1
ATOM 732 O O . LEU A 1 90 ? -11.988 2.852 17.690 1.00 92.62 90 LEU A O 1
ATOM 736 N N . THR A 1 91 ? -11.014 4.559 18.771 1.00 92.31 91 THR A N 1
ATOM 737 C CA . THR A 1 91 ? -12.124 4.821 19.692 1.00 92.31 91 THR A CA 1
ATOM 738 C C . THR A 1 91 ? -12.891 6.057 19.255 1.00 92.31 91 THR A C 1
ATOM 740 O O . THR A 1 91 ? -12.301 7.010 18.751 1.00 92.31 91 THR A O 1
ATOM 743 N N . THR A 1 92 ? -14.208 6.055 19.456 1.00 87.31 92 THR A N 1
ATOM 744 C CA . THR A 1 92 ? -15.093 7.169 19.079 1.00 87.31 92 THR A CA 1
ATOM 745 C C . THR A 1 92 ? -15.728 7.804 20.318 1.00 87.31 92 THR A C 1
ATOM 747 O O . THR A 1 92 ? -16.933 7.679 20.551 1.00 87.31 92 THR A O 1
ATOM 750 N N . ASN A 1 93 ? -14.917 8.456 21.152 1.00 83.81 93 ASN A N 1
ATOM 751 C CA . ASN A 1 93 ? -15.443 9.250 22.267 1.00 83.81 93 ASN A CA 1
ATOM 752 C C . ASN A 1 93 ? -15.933 10.606 21.728 1.00 83.81 93 ASN A C 1
ATOM 754 O O . ASN A 1 93 ? -16.747 10.646 20.811 1.00 83.81 93 ASN A O 1
ATOM 758 N N . GLN A 1 94 ? -15.433 11.728 22.252 1.00 77.19 94 GLN A N 1
ATOM 759 C CA . GLN A 1 94 ? -15.716 13.049 21.676 1.00 77.19 94 GLN A CA 1
ATOM 760 C C . GLN A 1 94 ? -14.979 13.274 20.343 1.00 77.19 94 GLN A C 1
ATOM 762 O O . GLN A 1 94 ? -15.433 14.053 19.509 1.00 77.19 94 GLN A O 1
ATOM 767 N N . GLN A 1 95 ? -13.848 12.590 20.137 1.00 82.31 95 GLN A N 1
ATOM 768 C CA . GLN A 1 95 ? -13.049 12.604 18.909 1.00 82.31 95 GLN A CA 1
ATOM 769 C C . GLN A 1 95 ? -12.528 11.193 18.608 1.00 82.31 95 GLN A C 1
ATOM 771 O O . GLN A 1 95 ? -12.366 10.384 19.528 1.00 82.31 95 GLN A O 1
ATOM 776 N N . GLU A 1 96 ? -12.259 10.907 17.330 1.00 87.12 96 GLU A N 1
ATOM 777 C CA . GLU A 1 96 ? -11.575 9.673 16.931 1.00 87.12 96 GLU A CA 1
ATOM 778 C C . GLU A 1 96 ? -10.145 9.670 17.482 1.00 87.12 96 GLU A C 1
ATOM 780 O O . GLU A 1 96 ? -9.346 10.546 17.150 1.00 87.12 96 GLU A O 1
ATOM 785 N N . SER A 1 97 ? -9.804 8.666 18.291 1.00 89.38 97 SER A N 1
ATOM 786 C CA . SER A 1 97 ? -8.434 8.449 18.763 1.00 89.38 97 SER A CA 1
ATOM 787 C C . SER A 1 97 ? -7.919 7.095 18.307 1.00 89.38 97 SER A C 1
ATOM 789 O O . SER A 1 97 ? -8.621 6.088 18.397 1.00 89.38 97 SER A O 1
ATOM 791 N N . LYS A 1 98 ? -6.687 7.058 17.796 1.00 91.06 98 LYS A N 1
ATOM 792 C CA . LYS A 1 98 ? -6.070 5.829 17.298 1.00 91.06 98 LYS A CA 1
ATOM 793 C C . LYS A 1 98 ? -5.492 5.008 18.439 1.00 91.06 98 LYS A C 1
ATOM 795 O O . LYS A 1 98 ? -4.640 5.505 19.166 1.00 91.06 98 LYS A O 1
ATOM 800 N N . LEU A 1 99 ? -5.886 3.738 18.514 1.00 92.00 99 LEU A N 1
ATOM 801 C CA . LEU A 1 99 ? -5.278 2.772 19.428 1.00 92.00 99 LEU A CA 1
ATOM 802 C C . LEU A 1 99 ? -4.043 2.157 18.788 1.00 92.00 99 LEU A C 1
ATOM 804 O O . LEU A 1 99 ? -2.916 2.409 19.204 1.00 92.00 99 LEU A O 1
ATOM 808 N N . CYS A 1 100 ? -4.252 1.406 17.714 1.00 92.50 100 CYS A N 1
ATOM 809 C CA . CYS A 1 100 ? -3.185 0.744 16.984 1.00 92.50 100 CYS A CA 1
ATOM 810 C C . CYS A 1 100 ? -3.577 0.499 15.526 1.00 92.50 100 CYS A C 1
ATOM 812 O O . CYS A 1 100 ? -4.685 0.807 15.078 1.00 92.50 100 CYS A O 1
ATOM 814 N N . GLU A 1 101 ? -2.616 -0.028 14.778 1.00 92.88 101 GLU A N 1
ATOM 815 C CA . GLU A 1 101 ? -2.785 -0.477 13.405 1.00 92.88 101 GLU A CA 1
ATOM 816 C C . GLU A 1 101 ? -2.271 -1.910 13.326 1.00 92.88 101 GLU A C 1
ATOM 818 O O . GLU A 1 101 ? -1.197 -2.208 13.850 1.00 92.88 101 GLU A O 1
ATOM 823 N N . ILE A 1 102 ? -3.049 -2.790 12.705 1.00 92.44 102 ILE A N 1
ATOM 824 C CA . ILE A 1 102 ? -2.732 -4.215 12.608 1.00 92.44 102 ILE A CA 1
ATOM 825 C C . ILE A 1 102 ? -2.724 -4.597 11.128 1.00 92.44 102 ILE A C 1
ATOM 827 O O . ILE A 1 102 ? -3.719 -4.328 10.457 1.00 92.44 102 ILE A O 1
ATOM 831 N N . PRO A 1 103 ? -1.648 -5.190 10.588 1.00 92.44 103 PRO A N 1
ATOM 832 C CA . PRO A 1 103 ? -1.625 -5.590 9.185 1.00 92.44 103 PRO A CA 1
ATOM 833 C C . PRO A 1 103 ? -2.621 -6.728 8.903 1.00 92.44 103 PRO A C 1
ATOM 835 O O . PRO A 1 103 ? -2.976 -7.496 9.801 1.00 92.44 103 PRO A O 1
ATOM 838 N N . ASP A 1 104 ? -3.060 -6.860 7.651 1.00 88.81 104 ASP A N 1
ATOM 839 C CA . ASP A 1 104 ? -3.906 -7.978 7.201 1.00 88.81 104 ASP A CA 1
ATOM 840 C C . ASP A 1 104 ? -3.194 -9.346 7.195 1.00 88.81 104 ASP A C 1
ATOM 842 O O . ASP A 1 104 ? -3.864 -10.376 7.152 1.00 88.81 104 ASP A O 1
ATOM 846 N N . ARG A 1 105 ? -1.856 -9.349 7.228 1.00 88.88 105 ARG A N 1
ATOM 847 C CA . ARG A 1 105 ? -0.967 -10.516 7.245 1.00 88.88 105 ARG A CA 1
ATOM 848 C C . ARG A 1 105 ? 0.384 -10.165 7.860 1.00 88.88 105 ARG A C 1
ATOM 850 O O . ARG A 1 105 ? 0.694 -8.999 8.106 1.00 88.88 105 ARG A O 1
ATOM 857 N N . GLN A 1 106 ? 1.226 -11.167 8.083 1.00 88.75 106 GLN A N 1
ATOM 858 C CA . GLN A 1 106 ? 2.583 -10.922 8.554 1.00 88.75 106 GLN A CA 1
ATOM 859 C C . GLN A 1 106 ? 3.410 -10.212 7.471 1.00 88.75 106 GLN A C 1
ATOM 861 O O . GLN A 1 106 ? 3.533 -10.690 6.345 1.00 88.75 106 GLN A O 1
ATOM 866 N N . MET A 1 107 ? 3.998 -9.068 7.824 1.00 90.00 107 MET A N 1
ATOM 867 C CA . MET A 1 107 ? 4.801 -8.257 6.910 1.00 90.00 107 MET A CA 1
ATOM 868 C C . MET A 1 107 ? 6.289 -8.400 7.226 1.00 90.00 107 MET A C 1
ATOM 870 O O . MET A 1 107 ? 6.709 -8.264 8.377 1.00 90.00 107 MET A O 1
ATOM 874 N N . SER A 1 108 ? 7.107 -8.620 6.199 1.00 92.25 108 SER A N 1
ATOM 875 C CA . SER A 1 108 ? 8.564 -8.590 6.335 1.00 92.25 108 SER A CA 1
ATOM 876 C C . SER A 1 108 ? 9.078 -7.160 6.191 1.00 92.25 108 SER A C 1
ATOM 878 O O . SER A 1 108 ? 8.677 -6.437 5.280 1.00 92.25 108 SER A O 1
ATOM 880 N N . HIS A 1 109 ? 9.983 -6.751 7.074 1.00 92.56 109 HIS A N 1
ATOM 881 C CA . HIS A 1 109 ? 10.668 -5.468 6.950 1.00 92.56 109 HIS A CA 1
ATOM 882 C C . HIS A 1 109 ? 11.837 -5.582 5.967 1.00 92.56 109 HIS A C 1
ATOM 884 O O . HIS A 1 109 ? 12.494 -6.618 5.880 1.00 92.56 109 HIS A O 1
ATOM 890 N N . THR A 1 110 ? 12.117 -4.501 5.251 1.00 91.19 110 THR A N 1
ATOM 891 C CA . THR A 1 110 ? 13.299 -4.351 4.402 1.00 91.19 110 THR A CA 1
ATOM 892 C C . THR A 1 110 ? 13.835 -2.931 4.512 1.00 91.19 110 THR A C 1
ATOM 894 O O . THR A 1 110 ? 13.114 -2.004 4.875 1.00 91.19 110 THR A O 1
ATOM 897 N N . TRP A 1 111 ? 15.102 -2.751 4.164 1.00 87.81 111 TRP A N 1
ATOM 898 C CA . TRP A 1 111 ? 15.707 -1.436 4.000 1.00 87.81 111 TRP A CA 1
ATOM 899 C C . TRP A 1 111 ? 15.710 -1.060 2.517 1.00 87.81 111 TRP A C 1
ATOM 901 O O . TRP A 1 111 ? 15.993 -1.910 1.668 1.00 87.81 111 TRP A O 1
ATOM 911 N N . PHE A 1 112 ? 15.367 0.184 2.193 1.00 81.31 112 PHE A N 1
ATOM 912 C CA . PHE A 1 112 ? 15.423 0.712 0.831 1.00 81.31 112 PHE A CA 1
ATOM 913 C C . PHE A 1 112 ? 16.386 1.895 0.757 1.00 81.31 112 PHE A C 1
ATOM 915 O O . PHE A 1 112 ? 16.199 2.862 1.485 1.00 81.31 112 PHE A O 1
ATOM 922 N N . GLY A 1 113 ? 17.368 1.859 -0.145 1.00 75.25 113 GLY A N 1
ATOM 923 C CA . GLY A 1 113 ? 18.432 2.859 -0.226 1.00 75.25 113 GLY A CA 1
ATOM 924 C C . GLY A 1 113 ? 19.737 2.393 0.425 1.00 75.25 113 GLY A C 1
ATOM 925 O O . GLY A 1 113 ? 19.819 1.311 1.010 1.00 75.25 113 GLY A O 1
ATOM 926 N N . ASN A 1 114 ? 20.759 3.243 0.355 1.00 70.38 114 ASN A N 1
ATOM 927 C CA . ASN A 1 114 ? 22.072 2.967 0.936 1.00 70.38 114 ASN A CA 1
ATOM 928 C C . ASN A 1 114 ? 22.099 3.029 2.481 1.00 70.38 114 ASN A C 1
ATOM 930 O O . ASN A 1 114 ? 21.171 3.510 3.135 1.00 70.38 114 ASN A O 1
ATOM 934 N N . GLU A 1 115 ? 23.203 2.572 3.076 1.00 64.44 115 GLU A N 1
ATOM 935 C CA . GLU A 1 115 ? 23.388 2.480 4.535 1.00 64.44 115 GLU A CA 1
ATOM 936 C C . GLU A 1 115 ? 23.219 3.819 5.276 1.00 64.44 115 GLU A C 1
ATOM 938 O O . GLU A 1 115 ? 22.840 3.835 6.443 1.00 64.44 115 GLU A O 1
ATOM 943 N N . GLN A 1 116 ? 23.467 4.952 4.609 1.00 73.06 116 GLN A N 1
ATOM 944 C CA . GLN A 1 116 ? 23.439 6.281 5.231 1.00 73.06 116 GLN A CA 1
ATOM 945 C C . GLN A 1 116 ? 22.107 7.022 5.060 1.00 73.06 116 GLN A C 1
ATOM 947 O O . GLN A 1 116 ? 21.821 7.945 5.822 1.00 73.06 116 GLN A O 1
ATOM 952 N N . LYS A 1 117 ? 21.312 6.682 4.039 1.00 74.50 117 LYS A N 1
ATOM 953 C CA . LYS A 1 117 ? 20.096 7.423 3.654 1.00 74.50 117 LYS A CA 1
ATOM 954 C C . LYS A 1 117 ? 18.874 6.548 3.423 1.00 74.50 117 LYS A C 1
ATOM 956 O O . LYS A 1 117 ? 17.847 7.065 2.975 1.00 74.50 117 LYS A O 1
ATOM 961 N N . GLY A 1 118 ? 18.987 5.250 3.669 1.00 78.44 118 GLY A N 1
ATOM 962 C CA . GLY A 1 118 ? 17.882 4.359 3.403 1.00 78.44 118 GLY A CA 1
ATOM 963 C C . GLY A 1 118 ? 16.715 4.536 4.368 1.00 78.44 118 GLY A C 1
ATOM 964 O O . GLY A 1 118 ? 16.742 5.314 5.324 1.00 78.44 118 GLY A O 1
ATOM 965 N N . GLU A 1 119 ? 15.644 3.840 4.039 1.00 85.44 119 GLU A N 1
ATOM 966 C CA . GLU A 1 119 ? 14.338 3.976 4.645 1.00 85.44 119 GLU A CA 1
ATOM 967 C C . GLU A 1 119 ? 13.782 2.594 4.963 1.00 85.44 119 GLU A C 1
ATOM 969 O O . GLU A 1 119 ? 13.836 1.675 4.139 1.00 85.44 119 GLU A O 1
ATOM 974 N N . LEU A 1 120 ? 13.233 2.453 6.168 1.00 90.50 120 LEU A N 1
ATOM 975 C CA . LEU A 1 120 ? 12.537 1.242 6.568 1.00 90.50 120 LEU A CA 1
ATOM 976 C C . LEU A 1 120 ? 11.242 1.111 5.764 1.00 90.50 120 LEU A C 1
ATOM 978 O O . LEU A 1 120 ? 10.410 2.015 5.756 1.00 90.50 120 LEU A O 1
ATOM 982 N N . CYS A 1 121 ? 11.079 -0.029 5.109 1.00 92.88 121 CYS A N 1
ATOM 983 C CA . CYS A 1 121 ? 9.948 -0.347 4.253 1.00 92.88 121 CYS A CA 1
ATOM 984 C C . CYS A 1 121 ? 9.400 -1.738 4.585 1.00 92.88 121 CYS A C 1
ATOM 986 O O . CYS A 1 121 ? 10.060 -2.559 5.225 1.00 92.88 121 CYS A O 1
ATOM 988 N N . TYR A 1 122 ? 8.212 -2.031 4.076 1.00 95.12 122 TYR A N 1
ATOM 989 C CA . TYR A 1 122 ? 7.656 -3.375 4.035 1.00 95.12 122 TYR A CA 1
ATOM 990 C C . TYR A 1 122 ? 7.945 -4.040 2.694 1.00 95.12 122 TYR A C 1
ATOM 992 O O . TYR A 1 122 ? 7.737 -3.449 1.638 1.00 95.12 122 TYR A O 1
ATOM 1000 N N . TRP A 1 123 ? 8.410 -5.282 2.727 1.00 94.38 123 TRP A N 1
ATOM 1001 C CA . TRP A 1 123 ? 8.655 -6.089 1.541 1.00 94.38 123 TRP A CA 1
ATOM 1002 C C . TRP A 1 123 ? 7.375 -6.769 1.064 1.00 94.38 123 TRP A C 1
ATOM 1004 O O . TRP A 1 123 ? 6.695 -7.433 1.847 1.00 94.38 123 TRP A O 1
ATOM 1014 N N . LEU A 1 124 ? 7.073 -6.632 -0.227 1.00 93.62 124 LEU A N 1
ATOM 1015 C CA . LEU A 1 124 ? 5.855 -7.157 -0.828 1.00 93.62 124 LEU A CA 1
ATOM 1016 C C . LEU A 1 124 ? 6.161 -7.898 -2.141 1.00 93.62 124 LEU A C 1
ATOM 1018 O O . LEU A 1 124 ? 6.321 -7.256 -3.180 1.00 93.62 124 LEU A O 1
ATOM 1022 N N . PRO A 1 125 ? 6.248 -9.239 -2.147 1.00 92.81 125 PRO A N 1
ATOM 1023 C CA . PRO A 1 125 ? 6.311 -9.982 -3.399 1.00 92.81 125 PRO A CA 1
ATOM 1024 C C . PRO A 1 125 ? 4.979 -9.848 -4.147 1.00 92.81 125 PRO A C 1
ATOM 1026 O O . PRO A 1 125 ? 3.906 -9.913 -3.544 1.00 92.81 125 PRO A O 1
ATOM 1029 N N . SER A 1 126 ? 5.044 -9.660 -5.462 1.00 91.06 126 SER A N 1
ATOM 1030 C CA . SER A 1 126 ? 3.859 -9.478 -6.295 1.00 91.06 126 SER A CA 1
ATOM 1031 C C . SER A 1 126 ? 4.030 -10.113 -7.673 1.00 91.06 126 SER A C 1
ATOM 1033 O O . SER A 1 126 ? 5.113 -10.100 -8.267 1.00 91.06 126 SER A O 1
ATOM 1035 N N . ASN A 1 127 ? 2.936 -10.672 -8.187 1.00 91.19 127 ASN A N 1
ATOM 1036 C CA . ASN A 1 127 ? 2.830 -11.036 -9.592 1.00 91.19 127 ASN A CA 1
ATOM 1037 C C . ASN A 1 127 ? 2.527 -9.786 -10.415 1.00 91.19 127 ASN A C 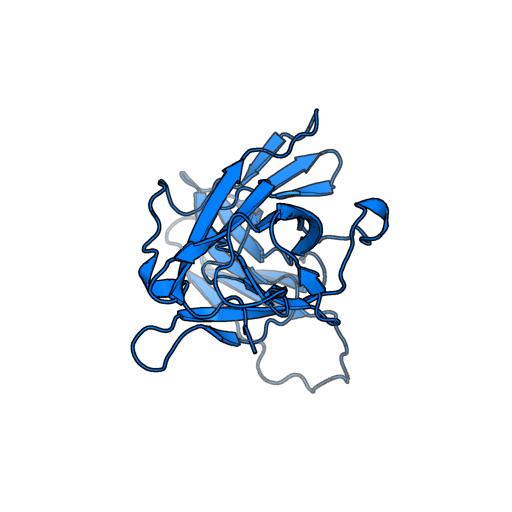1
ATOM 1039 O O . ASN A 1 127 ? 1.913 -8.838 -9.933 1.00 91.19 127 ASN A O 1
ATOM 1043 N N . ILE A 1 128 ? 2.952 -9.798 -11.670 1.00 90.81 128 ILE A N 1
ATOM 1044 C CA . ILE A 1 128 ? 2.609 -8.731 -12.601 1.00 90.81 128 ILE A CA 1
ATOM 1045 C C . ILE A 1 128 ? 1.212 -9.017 -13.137 1.00 90.81 128 ILE A C 1
ATOM 1047 O O . ILE A 1 128 ? 0.994 -10.074 -13.723 1.00 90.81 128 ILE A O 1
ATOM 1051 N N . ALA A 1 129 ? 0.305 -8.063 -12.957 1.00 94.69 129 ALA A N 1
ATOM 1052 C CA . ALA A 1 129 ? -0.993 -8.046 -13.610 1.00 94.69 129 ALA A CA 1
ATOM 1053 C C . ALA A 1 129 ? -1.085 -6.808 -14.505 1.00 94.69 129 ALA A C 1
ATOM 1055 O O . ALA A 1 129 ? -0.907 -5.678 -14.043 1.00 94.69 129 ALA A O 1
ATOM 1056 N N . PHE A 1 130 ? -1.339 -7.024 -15.791 1.00 95.12 130 PHE A N 1
ATOM 1057 C CA . PHE A 1 130 ? -1.523 -5.969 -16.791 1.00 95.12 130 PHE A CA 1
ATOM 1058 C C . PHE A 1 130 ? -2.993 -5.601 -16.960 1.00 95.12 130 PHE A C 1
ATOM 1060 O O . PHE A 1 130 ? -3.310 -4.534 -17.488 1.00 95.12 130 PHE A O 1
ATOM 1067 N N . GLN A 1 131 ? -3.890 -6.485 -16.528 1.00 94.50 131 GLN A N 1
ATOM 1068 C CA . GLN A 1 131 ? -5.325 -6.263 -16.530 1.00 94.50 131 GLN A CA 1
ATOM 1069 C C . GLN A 1 131 ? -5.877 -6.414 -15.120 1.00 94.50 131 GLN A C 1
ATOM 1071 O O . GLN A 1 131 ? -5.444 -7.263 -14.350 1.00 94.50 131 GLN A O 1
ATOM 1076 N N . GLU A 1 132 ? -6.889 -5.616 -14.795 1.00 91.81 132 GLU A N 1
ATOM 1077 C CA . GLU A 1 132 ? -7.495 -5.637 -13.465 1.00 91.81 132 GLU A CA 1
ATOM 1078 C C . GLU A 1 132 ? -8.037 -7.022 -13.080 1.00 91.81 132 GLU A C 1
ATOM 1080 O O . GLU A 1 132 ? -7.874 -7.459 -11.947 1.00 91.81 132 GLU A O 1
ATOM 1085 N N . HIS A 1 133 ? -8.651 -7.732 -14.027 1.00 90.19 133 HIS A N 1
ATOM 1086 C CA . HIS A 1 133 ? -9.258 -9.042 -13.782 1.00 90.19 133 HIS A CA 1
ATOM 1087 C C . HIS A 1 133 ? -8.238 -10.169 -13.544 1.00 90.19 133 HIS A C 1
ATOM 1089 O O . HIS A 1 133 ? -8.637 -11.265 -13.162 1.00 90.19 133 HIS A O 1
ATOM 1095 N N . GLU A 1 134 ? -6.946 -9.923 -13.783 1.00 89.62 134 GLU A N 1
ATOM 1096 C CA . GLU A 1 134 ? -5.860 -10.860 -13.454 1.00 89.62 134 GLU A CA 1
ATOM 1097 C C . GLU A 1 134 ? -5.524 -10.832 -11.956 1.00 89.62 134 GLU A C 1
ATOM 1099 O O . GLU A 1 134 ? -4.796 -11.690 -11.457 1.00 89.62 134 GLU A O 1
ATOM 1104 N N . VAL A 1 135 ? -6.047 -9.840 -11.234 1.00 88.31 135 VAL A N 1
ATOM 1105 C CA . VAL A 1 135 ? -5.843 -9.666 -9.805 1.00 88.31 135 VAL A CA 1
ATOM 1106 C C . VAL A 1 135 ? -7.041 -10.247 -9.056 1.00 88.31 135 VAL A C 1
ATOM 1108 O O . VAL A 1 135 ? -8.170 -9.781 -9.205 1.00 88.31 135 VAL A O 1
ATOM 1111 N N . GLU A 1 136 ? -6.808 -11.260 -8.221 1.00 77.38 136 GLU A N 1
ATOM 1112 C CA . GLU A 1 136 ? -7.844 -11.771 -7.319 1.00 77.38 136 GLU A CA 1
ATOM 1113 C C . GLU A 1 136 ? -8.174 -10.710 -6.267 1.00 77.38 136 GLU A C 1
ATOM 1115 O O . GLU A 1 136 ? -7.346 -10.382 -5.421 1.00 77.38 136 GLU A O 1
ATOM 1120 N N . VAL A 1 137 ? -9.378 -10.144 -6.319 1.00 66.75 137 VAL A N 1
ATOM 1121 C CA . VAL A 1 137 ? -9.798 -9.111 -5.365 1.00 66.75 137 VAL A CA 1
ATOM 1122 C C . VAL A 1 137 ? -10.443 -9.786 -4.157 1.00 66.75 137 VAL A C 1
ATOM 1124 O O . VAL A 1 137 ? -11.599 -10.205 -4.222 1.00 66.75 137 VAL A O 1
ATOM 1127 N N . GLY A 1 138 ? -9.677 -9.915 -3.073 1.00 77.88 138 GLY A N 1
ATOM 1128 C CA . GLY A 1 138 ? -10.162 -10.334 -1.764 1.00 77.88 138 GLY A CA 1
ATOM 1129 C C . GLY A 1 138 ? -10.399 -9.131 -0.853 1.00 77.88 138 GLY A C 1
ATOM 1130 O O . GLY A 1 138 ? -11.230 -8.267 -1.130 1.00 77.88 138 GLY A O 1
ATOM 1131 N N . HIS A 1 139 ? -9.656 -9.088 0.250 1.00 82.31 139 HIS A N 1
ATOM 1132 C CA . HIS A 1 139 ? -9.669 -7.979 1.210 1.00 82.31 139 HIS A CA 1
ATOM 1133 C C . HIS A 1 139 ? -8.590 -6.927 0.913 1.00 82.31 139 HIS A C 1
ATOM 1135 O O . HIS A 1 139 ? -8.484 -5.927 1.621 1.00 82.31 139 HIS A O 1
ATOM 1141 N N . GLU A 1 140 ? -7.778 -7.164 -0.112 1.00 91.81 140 GLU A N 1
ATOM 1142 C CA . GLU A 1 140 ? -6.693 -6.308 -0.556 1.00 91.81 140 GLU A CA 1
ATOM 1143 C C . GLU A 1 140 ? -7.203 -5.009 -1.198 1.00 91.81 140 GLU A C 1
ATOM 1145 O O . GLU A 1 140 ? -8.330 -4.907 -1.688 1.00 91.81 140 GLU A O 1
ATOM 1150 N N . ILE A 1 141 ? -6.340 -3.995 -1.211 1.00 94.38 141 ILE A N 1
ATOM 1151 C CA . ILE A 1 141 ? -6.601 -2.723 -1.877 1.00 94.38 141 ILE A CA 1
ATOM 1152 C C . ILE A 1 141 ? -6.007 -2.787 -3.281 1.00 94.38 141 ILE A C 1
ATOM 1154 O O . ILE A 1 141 ? -4.787 -2.875 -3.441 1.00 94.38 141 ILE A O 1
ATOM 1158 N N . LEU A 1 142 ? -6.863 -2.686 -4.296 1.00 95.25 142 LEU A N 1
ATOM 1159 C CA . LEU A 1 142 ? -6.422 -2.641 -5.683 1.00 95.25 142 LEU A CA 1
ATOM 1160 C C . LEU A 1 142 ? -5.806 -1.271 -6.009 1.00 95.25 142 LEU A C 1
ATOM 1162 O O . LEU A 1 142 ? -6.462 -0.234 -5.879 1.00 95.25 142 LEU A O 1
ATOM 1166 N N . CYS A 1 143 ? -4.562 -1.279 -6.480 1.00 95.25 143 CYS A N 1
ATOM 1167 C CA . CYS A 1 143 ? -3.809 -0.100 -6.891 1.00 95.25 143 CYS A CA 1
ATOM 1168 C C . CYS A 1 143 ? -3.477 -0.154 -8.384 1.00 95.25 143 CYS A C 1
ATOM 1170 O O . CYS A 1 143 ? -2.903 -1.132 -8.862 1.00 95.25 143 CYS A O 1
ATOM 1172 N N . GLU A 1 144 ? -3.820 0.910 -9.112 1.00 95.94 144 GLU A N 1
ATOM 1173 C CA . GLU A 1 144 ? -3.363 1.130 -10.487 1.00 95.94 144 GLU A CA 1
ATOM 1174 C C . GLU A 1 144 ? -2.022 1.871 -10.460 1.00 95.94 144 GLU A C 1
ATOM 1176 O O . GLU A 1 144 ? -1.925 2.977 -9.917 1.00 95.94 144 GLU A O 1
ATOM 1181 N N . LEU A 1 145 ? -1.006 1.262 -11.070 1.00 95.69 145 LEU A N 1
ATOM 1182 C CA . LEU A 1 145 ? 0.336 1.806 -11.211 1.00 95.69 145 LEU A CA 1
ATOM 1183 C C . LEU A 1 145 ? 0.659 2.018 -12.692 1.00 95.69 145 LEU A C 1
ATOM 1185 O O . LEU A 1 145 ? 0.879 1.063 -13.435 1.00 95.69 145 LEU A O 1
ATOM 1189 N N . ASP A 1 146 ? 0.755 3.279 -13.094 1.00 95.81 146 ASP A N 1
ATOM 1190 C CA . ASP A 1 146 ? 1.282 3.671 -14.394 1.00 95.81 146 ASP A CA 1
ATOM 1191 C C . ASP A 1 146 ? 2.786 3.941 -14.294 1.00 95.81 146 ASP A C 1
ATOM 1193 O O . ASP A 1 146 ? 3.260 4.615 -13.377 1.00 95.81 146 ASP A O 1
ATOM 1197 N N . ILE A 1 147 ? 3.543 3.449 -15.270 1.00 94.31 147 ILE A N 1
ATOM 1198 C CA . ILE A 1 147 ? 4.981 3.671 -15.403 1.00 94.31 147 ILE A CA 1
ATOM 1199 C C . ILE A 1 147 ? 5.265 4.210 -16.801 1.00 94.31 147 ILE A C 1
ATOM 1201 O O . ILE A 1 147 ? 4.849 3.619 -17.800 1.00 94.31 147 ILE A O 1
ATOM 1205 N N . PHE A 1 148 ? 5.998 5.317 -16.880 1.00 94.81 148 PHE A N 1
ATOM 1206 C CA . PHE A 1 148 ? 6.411 5.929 -18.137 1.00 94.81 148 PHE A CA 1
ATOM 1207 C C . PHE A 1 148 ? 7.928 6.115 -18.193 1.00 94.81 148 PHE A C 1
ATOM 1209 O O . PHE A 1 148 ? 8.513 6.761 -17.328 1.00 94.81 148 PHE A O 1
ATOM 1216 N N . ILE A 1 149 ? 8.564 5.560 -19.224 1.00 92.94 149 ILE A N 1
ATOM 1217 C CA . ILE A 1 149 ? 9.992 5.738 -19.502 1.00 92.94 149 ILE A CA 1
ATOM 1218 C C . ILE A 1 149 ? 10.144 6.877 -20.513 1.00 92.94 149 ILE A C 1
ATOM 1220 O O . ILE A 1 149 ? 9.934 6.676 -21.706 1.00 92.94 149 ILE A O 1
ATOM 1224 N N . GLU A 1 150 ? 10.490 8.077 -20.054 1.00 91.69 150 GLU A N 1
ATOM 1225 C CA . GLU A 1 150 ? 10.627 9.264 -20.910 1.00 91.69 150 GLU A CA 1
ATOM 1226 C C . GLU A 1 150 ? 11.901 9.227 -21.750 1.00 91.69 150 GLU A C 1
ATOM 1228 O O . GLU A 1 150 ? 11.858 9.333 -22.976 1.00 91.69 150 GLU A O 1
ATOM 1233 N N . GLU A 1 151 ? 13.046 9.077 -21.088 1.00 89.00 151 GLU A N 1
ATOM 1234 C CA . GLU A 1 151 ? 14.352 9.268 -21.710 1.00 89.00 151 GLU A CA 1
ATOM 1235 C C . GLU A 1 151 ? 15.390 8.332 -21.094 1.00 89.00 151 GLU A C 1
ATOM 1237 O O . GLU A 1 151 ? 15.455 8.195 -19.873 1.00 89.00 151 GLU A O 1
ATOM 1242 N N . ILE A 1 152 ? 16.213 7.712 -21.941 1.00 85.81 152 ILE A N 1
ATOM 1243 C CA . ILE A 1 152 ? 17.350 6.868 -21.555 1.00 85.81 152 ILE A CA 1
ATOM 1244 C C . ILE A 1 152 ? 18.504 7.159 -22.508 1.00 85.81 152 ILE A C 1
ATOM 1246 O O . ILE A 1 152 ? 18.316 7.145 -23.721 1.00 85.81 152 ILE A O 1
ATOM 1250 N N . GLN A 1 153 ? 19.678 7.482 -21.963 1.00 79.69 153 GLN A N 1
ATOM 1251 C CA . GLN A 1 153 ? 20.795 8.004 -22.760 1.00 79.69 153 GLN A CA 1
ATOM 1252 C C . GLN A 1 153 ? 21.776 6.910 -23.187 1.00 79.69 153 GLN A C 1
ATOM 1254 O O . GLN A 1 153 ? 22.307 6.971 -24.288 1.00 79.69 153 GLN A O 1
ATOM 1259 N N . ASN A 1 154 ? 22.025 5.920 -22.324 1.00 68.94 154 ASN A N 1
ATOM 1260 C CA . ASN A 1 154 ? 23.139 4.976 -22.496 1.00 68.94 154 ASN A CA 1
ATOM 1261 C C . ASN A 1 154 ? 22.757 3.505 -22.267 1.00 68.94 154 ASN A C 1
ATOM 1263 O O . ASN A 1 154 ? 23.630 2.663 -22.084 1.00 68.94 154 ASN A O 1
ATOM 1267 N N . SER A 1 155 ? 21.461 3.202 -22.265 1.00 68.44 155 SER A N 1
ATOM 1268 C CA . SER A 1 155 ? 20.931 1.839 -22.255 1.00 68.44 155 SER A CA 1
ATOM 1269 C C . SER A 1 155 ? 19.800 1.741 -23.271 1.00 68.44 155 SER A C 1
ATOM 1271 O O . SER A 1 155 ? 19.063 2.709 -23.465 1.00 68.44 155 SER A O 1
ATOM 1273 N N . ASP A 1 156 ? 19.629 0.566 -23.871 1.00 75.69 156 ASP A N 1
ATOM 1274 C CA . ASP A 1 156 ? 18.472 0.271 -24.721 1.00 75.69 156 ASP A CA 1
ATOM 1275 C C . ASP A 1 156 ? 17.196 0.032 -23.894 1.00 75.69 156 ASP A C 1
ATOM 1277 O O . ASP A 1 156 ? 16.079 0.072 -24.424 1.00 75.69 156 ASP A O 1
ATOM 1281 N N . GLU A 1 157 ? 17.348 -0.225 -22.590 1.00 85.50 157 GLU A N 1
ATOM 1282 C CA . GLU A 1 157 ? 16.252 -0.611 -21.710 1.00 85.50 157 GLU A CA 1
ATOM 1283 C C . GLU A 1 157 ? 16.500 -0.361 -20.213 1.00 85.50 157 GLU A C 1
ATOM 1285 O O . GLU A 1 157 ? 17.596 -0.085 -19.728 1.00 85.50 157 GLU A O 1
ATOM 1290 N N . VAL A 1 158 ? 15.414 -0.473 -19.467 1.00 86.56 158 VAL A N 1
ATOM 1291 C CA . VAL A 1 158 ? 15.275 -0.236 -18.038 1.00 86.56 158 VAL A CA 1
ATOM 1292 C C . VAL A 1 158 ? 14.682 -1.510 -17.452 1.00 86.56 158 VAL A C 1
ATOM 1294 O O . VAL A 1 158 ? 13.576 -1.899 -17.829 1.00 86.56 158 VAL A O 1
ATOM 1297 N N . ILE A 1 159 ? 15.410 -2.181 -16.557 1.00 88.56 159 ILE A N 1
ATOM 1298 C CA . ILE A 1 159 ? 14.939 -3.424 -15.936 1.00 88.56 159 ILE A CA 1
ATOM 1299 C C . ILE A 1 159 ? 14.181 -3.093 -14.650 1.00 88.56 159 ILE A C 1
ATOM 1301 O O . ILE A 1 159 ? 14.761 -2.742 -13.621 1.00 88.56 159 ILE A O 1
ATOM 1305 N N . LEU A 1 160 ? 12.862 -3.221 -14.708 1.00 89.06 160 LEU A N 1
ATOM 1306 C CA . LEU A 1 160 ? 11.981 -3.036 -13.571 1.00 89.06 160 LEU A CA 1
ATOM 1307 C C . LEU A 1 160 ? 11.834 -4.351 -12.799 1.00 89.06 160 LEU A C 1
ATOM 1309 O O . LEU A 1 160 ? 11.083 -5.243 -13.193 1.00 89.06 160 LEU A O 1
ATOM 1313 N N . GLU A 1 161 ? 12.542 -4.451 -11.678 1.00 90.00 161 GLU A N 1
ATOM 1314 C CA . GLU A 1 161 ? 12.448 -5.589 -10.748 1.00 90.00 161 GLU A CA 1
ATOM 1315 C C . GLU A 1 161 ? 11.625 -5.254 -9.501 1.00 90.00 161 GLU A C 1
ATOM 1317 O O . GLU A 1 161 ? 11.012 -6.133 -8.890 1.00 90.00 161 GLU A O 1
ATOM 1322 N N . ARG A 1 162 ? 11.637 -3.980 -9.096 1.00 90.56 162 ARG A N 1
ATOM 1323 C CA . ARG A 1 162 ? 11.008 -3.512 -7.865 1.00 90.56 162 ARG A CA 1
ATOM 1324 C C . ARG A 1 162 ? 10.509 -2.079 -7.975 1.00 90.56 162 ARG A C 1
ATOM 1326 O O . ARG A 1 162 ? 11.072 -1.277 -8.711 1.00 90.56 162 ARG A O 1
ATOM 1333 N N . VAL A 1 163 ? 9.489 -1.752 -7.191 1.00 90.69 163 VAL A N 1
ATOM 1334 C CA . VAL A 1 163 ? 8.945 -0.396 -7.045 1.00 90.69 163 VAL A CA 1
ATOM 1335 C C . VAL A 1 163 ? 8.709 -0.116 -5.572 1.00 90.69 163 VAL A C 1
ATOM 1337 O O . VAL A 1 163 ? 8.086 -0.924 -4.891 1.00 90.69 163 VAL A O 1
ATOM 1340 N N . LYS A 1 164 ? 9.157 1.040 -5.077 1.00 90.62 164 LYS A N 1
ATOM 1341 C CA . LYS A 1 164 ? 8.704 1.548 -3.779 1.00 90.62 164 LYS A CA 1
ATOM 1342 C C . LYS A 1 164 ? 7.438 2.395 -3.957 1.00 90.62 164 LYS A C 1
ATOM 1344 O O . LYS A 1 164 ? 7.437 3.330 -4.756 1.00 90.62 164 LYS A O 1
ATOM 1349 N N . LEU A 1 165 ? 6.384 2.087 -3.208 1.00 91.94 165 LEU A N 1
ATOM 1350 C CA . LEU A 1 165 ? 5.156 2.874 -3.120 1.00 91.94 165 LEU A CA 1
ATOM 1351 C C . LEU A 1 165 ? 5.082 3.594 -1.775 1.00 91.94 165 LEU A C 1
ATOM 1353 O O . LEU A 1 165 ? 5.104 2.958 -0.720 1.00 91.94 165 LEU A O 1
ATOM 1357 N N . GLU A 1 166 ? 4.940 4.918 -1.828 1.00 90.25 166 GLU A N 1
ATOM 1358 C CA . GLU A 1 166 ? 4.791 5.775 -0.648 1.00 90.25 166 GLU A CA 1
ATOM 1359 C C . GLU A 1 166 ? 3.358 5.750 -0.131 1.00 90.25 166 GLU A C 1
ATOM 1361 O O . GLU A 1 166 ? 2.498 6.524 -0.555 1.00 90.25 166 GLU A O 1
ATOM 1366 N N . THR A 1 167 ? 3.115 4.860 0.819 1.00 90.50 167 THR A N 1
ATOM 1367 C CA . THR A 1 167 ? 1.807 4.586 1.418 1.00 90.50 167 THR A CA 1
ATOM 1368 C C . THR A 1 167 ? 1.179 5.784 2.123 1.00 90.50 167 THR A C 1
ATOM 1370 O O . THR A 1 167 ? -0.039 5.933 2.123 1.00 90.50 167 THR A O 1
ATOM 1373 N N . THR A 1 168 ? 1.991 6.677 2.688 1.00 90.00 168 THR A N 1
ATOM 1374 C CA . THR A 1 168 ? 1.523 7.847 3.449 1.00 90.00 168 THR A CA 1
ATOM 1375 C C . THR A 1 168 ? 0.774 8.871 2.598 1.00 90.00 168 THR A C 1
ATOM 1377 O O . THR A 1 168 ? -0.041 9.622 3.131 1.00 90.00 168 THR A O 1
ATOM 1380 N N . ASN A 1 169 ? 0.998 8.879 1.283 1.00 88.44 169 ASN A N 1
ATOM 1381 C CA . ASN A 1 169 ? 0.365 9.813 0.352 1.00 88.44 169 ASN A CA 1
ATOM 1382 C C . ASN A 1 169 ? -0.842 9.211 -0.388 1.00 88.44 169 ASN A C 1
ATOM 1384 O O . ASN A 1 169 ? -1.470 9.905 -1.185 1.00 88.44 169 ASN A O 1
ATOM 1388 N N . ILE A 1 170 ? -1.144 7.932 -0.167 1.00 91.88 170 ILE A N 1
ATOM 1389 C CA . ILE A 1 170 ? -2.169 7.201 -0.910 1.00 91.88 170 ILE A CA 1
ATOM 1390 C C . ILE A 1 170 ? -3.471 7.189 -0.104 1.00 91.88 170 ILE A C 1
ATOM 1392 O O . ILE A 1 170 ? -3.481 6.915 1.094 1.00 91.88 170 ILE A O 1
ATOM 1396 N N . GLU A 1 171 ? -4.578 7.485 -0.776 1.00 95.19 171 GLU A N 1
ATOM 1397 C CA . GLU A 1 171 ? -5.927 7.417 -0.216 1.00 95.19 171 GLU A CA 1
ATOM 1398 C C . GLU A 1 171 ? -6.566 6.061 -0.526 1.00 95.19 171 GLU A C 1
ATOM 1400 O O . GLU A 1 171 ? -6.190 5.395 -1.494 1.00 95.19 171 GLU A O 1
ATOM 1405 N N . ILE A 1 172 ? -7.565 5.676 0.269 1.00 95.75 172 ILE A N 1
ATOM 1406 C CA . ILE A 1 172 ? -8.369 4.471 0.044 1.00 95.75 172 ILE A CA 1
ATOM 1407 C C . ILE A 1 172 ? -9.799 4.880 -0.261 1.00 95.75 172 ILE A C 1
ATOM 1409 O O . ILE A 1 172 ? -10.390 5.719 0.420 1.00 95.75 172 ILE A O 1
ATOM 1413 N N . TYR A 1 173 ? -10.352 4.229 -1.267 1.00 95.75 173 TYR A N 1
ATOM 1414 C CA . TYR A 1 173 ? -11.695 4.385 -1.768 1.00 95.75 173 TYR A CA 1
ATOM 1415 C C . TYR A 1 173 ? -12.447 3.062 -1.663 1.00 95.75 173 TYR A C 1
ATOM 1417 O O . TYR A 1 173 ? -11.852 1.993 -1.797 1.00 95.75 173 TYR A O 1
ATOM 1425 N N . GLU A 1 174 ? -13.759 3.133 -1.478 1.00 94.19 174 GLU A N 1
ATOM 1426 C CA . GLU A 1 174 ? -14.618 1.961 -1.334 1.00 94.19 174 GLU A CA 1
ATOM 1427 C C . GLU A 1 174 ? -15.871 2.066 -2.208 1.00 94.19 174 GLU A C 1
ATOM 1429 O O . GLU A 1 174 ? -16.397 3.161 -2.447 1.00 94.19 174 GLU A O 1
ATOM 1434 N N . LYS A 1 175 ? -16.284 0.905 -2.730 1.00 93.12 175 LYS A N 1
ATOM 1435 C CA . LYS A 1 175 ? -17.558 0.684 -3.414 1.00 93.12 175 LYS A CA 1
ATOM 1436 C C . LYS A 1 175 ? -17.966 -0.785 -3.304 1.00 93.12 175 LYS A C 1
ATOM 1438 O O . LYS A 1 175 ? -17.226 -1.653 -3.767 1.00 93.12 175 LYS A O 1
ATOM 1443 N N . ASP A 1 176 ? -19.162 -1.055 -2.787 1.00 91.44 176 ASP A N 1
ATOM 1444 C CA . ASP A 1 176 ? -19.756 -2.398 -2.708 1.00 91.44 176 ASP A CA 1
ATOM 1445 C C . ASP A 1 176 ? -18.824 -3.439 -2.041 1.00 91.44 176 ASP A C 1
ATOM 1447 O O . ASP A 1 176 ? -18.692 -4.576 -2.496 1.00 91.44 176 ASP A O 1
ATOM 1451 N N . GLY A 1 177 ? -18.115 -3.029 -0.987 1.00 88.81 177 GLY A N 1
ATOM 1452 C CA . GLY A 1 177 ? -17.128 -3.820 -0.250 1.00 88.81 177 GLY A CA 1
ATOM 1453 C C . GLY A 1 177 ? -15.755 -3.928 -0.918 1.00 88.81 177 GLY A C 1
ATOM 1454 O O . GLY A 1 177 ? -14.844 -4.511 -0.334 1.00 88.81 177 GLY A O 1
ATOM 1455 N N . LYS A 1 178 ? -15.571 -3.376 -2.124 1.00 91.50 178 LYS A N 1
ATOM 1456 C CA . LYS A 1 178 ? -14.301 -3.421 -2.859 1.00 91.50 178 LYS A CA 1
ATOM 1457 C C . LYS A 1 178 ? -13.455 -2.201 -2.546 1.00 91.50 178 LYS A C 1
ATOM 1459 O O . LYS A 1 178 ? -13.923 -1.070 -2.683 1.00 91.50 178 LYS A O 1
ATOM 1464 N N . LEU A 1 179 ? -12.187 -2.429 -2.219 1.00 94.00 179 LEU A N 1
ATOM 1465 C CA . LEU A 1 179 ? -11.236 -1.371 -1.904 1.00 94.00 179 LEU A CA 1
ATOM 1466 C C . LEU A 1 179 ? -10.358 -1.027 -3.107 1.00 94.00 179 LEU A C 1
ATOM 1468 O O . LEU A 1 179 ? -9.860 -1.901 -3.817 1.00 94.00 179 LEU A O 1
ATOM 1472 N N . ARG A 1 180 ? -10.134 0.270 -3.308 1.00 95.44 180 ARG A N 1
ATOM 1473 C CA . ARG A 1 180 ? -9.174 0.804 -4.277 1.00 95.44 180 ARG A CA 1
ATOM 1474 C C . ARG A 1 180 ? -8.311 1.869 -3.652 1.00 95.44 180 ARG A C 1
ATOM 1476 O O . ARG A 1 180 ? -8.755 2.577 -2.757 1.00 95.44 180 ARG A O 1
ATOM 1483 N N . SER A 1 181 ? -7.102 2.023 -4.159 1.00 95.94 181 SER A N 1
ATOM 1484 C CA . SER A 1 181 ? -6.264 3.151 -3.797 1.00 95.94 181 SER A CA 1
ATOM 1485 C C . SER A 1 181 ? -6.407 4.308 -4.780 1.00 95.94 181 SER A C 1
ATOM 1487 O O . SER A 1 181 ? -6.989 4.180 -5.861 1.00 95.94 181 SER A O 1
ATOM 1489 N N . SER A 1 182 ? -5.799 5.440 -4.440 1.00 95.19 182 SER A N 1
ATOM 1490 C CA . SER A 1 182 ? -5.373 6.405 -5.449 1.00 95.19 182 SER A CA 1
ATOM 1491 C C . SER A 1 182 ? -4.545 5.724 -6.550 1.00 95.19 182 SER A C 1
ATOM 1493 O O . SER A 1 182 ? -3.808 4.770 -6.286 1.00 95.19 182 SER A O 1
ATOM 1495 N N . LYS A 1 183 ? -4.626 6.251 -7.771 1.00 95.38 183 LYS A N 1
ATOM 1496 C CA . LYS A 1 183 ? -3.768 5.858 -8.888 1.00 95.38 183 LYS A CA 1
ATOM 1497 C C . LYS A 1 183 ? -2.376 6.452 -8.713 1.00 95.38 183 LYS A C 1
ATOM 1499 O O . LYS A 1 183 ? -2.249 7.640 -8.403 1.00 95.38 183 LYS A O 1
ATOM 1504 N N . VAL A 1 184 ? -1.353 5.646 -8.967 1.00 94.38 184 VAL A N 1
ATOM 1505 C CA . VAL A 1 184 ? 0.054 6.037 -8.896 1.00 94.38 184 VAL A CA 1
ATOM 1506 C C . VAL A 1 184 ? 0.629 6.147 -10.302 1.00 94.38 184 VAL A C 1
ATOM 1508 O O . VAL A 1 184 ? 0.444 5.252 -11.118 1.00 94.38 184 VAL A O 1
ATOM 1511 N N . LEU A 1 185 ? 1.355 7.228 -10.581 1.00 94.06 185 LEU A N 1
ATOM 1512 C CA . LEU A 1 185 ? 2.141 7.389 -11.802 1.00 94.06 185 LEU A CA 1
ATOM 1513 C C . LEU A 1 185 ? 3.610 7.598 -11.441 1.00 94.06 185 LEU A C 1
ATOM 1515 O O . LEU A 1 185 ? 3.940 8.519 -10.691 1.00 94.06 185 LEU A O 1
ATOM 1519 N N . ILE A 1 186 ? 4.472 6.773 -12.028 1.00 92.19 186 ILE A N 1
ATOM 1520 C CA . ILE A 1 186 ? 5.926 6.881 -11.960 1.00 92.19 186 ILE A CA 1
ATOM 1521 C C . ILE A 1 186 ? 6.457 7.212 -13.349 1.00 92.19 186 ILE A C 1
ATOM 1523 O O . ILE A 1 186 ? 6.316 6.432 -14.286 1.00 92.19 186 ILE A O 1
ATOM 1527 N N . THR A 1 187 ? 7.133 8.343 -13.470 1.00 91.19 187 THR A N 1
ATOM 1528 C CA . THR A 1 187 ? 7.869 8.708 -14.676 1.00 91.19 187 THR A CA 1
ATOM 1529 C C . THR A 1 187 ? 9.359 8.590 -14.414 1.00 91.19 187 THR A C 1
ATOM 1531 O O . THR A 1 187 ? 9.851 9.117 -13.418 1.00 91.19 187 THR A O 1
ATOM 1534 N N . TYR A 1 188 ? 10.073 7.923 -15.312 1.00 88.62 188 TYR A N 1
ATOM 1535 C CA . TYR A 1 188 ? 11.513 7.726 -15.257 1.00 88.62 188 TYR A CA 1
ATOM 1536 C C . TYR A 1 188 ? 12.208 8.423 -16.423 1.00 88.62 188 TYR A C 1
ATOM 1538 O O . TYR A 1 188 ? 11.816 8.254 -17.578 1.00 88.62 188 TYR A O 1
ATOM 1546 N N . SER A 1 189 ? 13.287 9.139 -16.124 1.00 87.75 189 SER A N 1
ATOM 1547 C CA . SER A 1 189 ? 14.224 9.646 -17.123 1.00 87.75 189 SER A CA 1
ATOM 1548 C C . SER A 1 189 ? 15.665 9.561 -16.630 1.00 87.75 189 SER A C 1
ATOM 1550 O O . SER A 1 189 ? 15.950 9.726 -15.445 1.00 87.75 189 SER A O 1
ATOM 1552 N N . GLN A 1 190 ? 16.601 9.326 -17.543 1.00 85.31 190 GLN A N 1
ATOM 1553 C CA . GLN A 1 190 ? 18.033 9.376 -17.274 1.00 85.31 190 GLN A CA 1
ATOM 1554 C C . GLN A 1 190 ? 18.628 10.646 -17.889 1.00 85.31 190 GLN A C 1
ATOM 1556 O O . GLN A 1 190 ? 18.523 10.875 -19.094 1.00 85.31 190 GLN A O 1
ATOM 1561 N N . GLY A 1 191 ? 19.245 11.479 -17.050 1.00 77.62 191 GLY A N 1
ATOM 1562 C CA . GLY A 1 191 ? 19.968 12.674 -17.473 1.00 77.62 191 GLY A CA 1
ATOM 1563 C C . GLY A 1 191 ? 21.264 12.353 -18.223 1.00 77.62 191 GLY A C 1
ATOM 1564 O O . GLY A 1 191 ? 21.753 11.223 -18.218 1.00 77.62 191 GLY A O 1
ATOM 1565 N N . VAL A 1 192 ? 21.842 13.381 -18.849 1.00 74.00 192 VAL A N 1
ATOM 1566 C CA . VAL A 1 192 ? 23.102 13.293 -19.617 1.00 74.00 192 VAL A CA 1
ATOM 1567 C C . VAL A 1 192 ? 24.292 12.882 -18.732 1.00 74.00 192 VAL A C 1
ATOM 1569 O O . VAL A 1 192 ? 25.245 12.275 -19.204 1.00 74.00 192 VAL A O 1
ATOM 1572 N N . ASP A 1 193 ? 24.216 13.156 -17.431 1.00 76.12 193 ASP A N 1
ATOM 1573 C CA . ASP A 1 193 ? 25.174 12.770 -16.388 1.00 76.12 193 ASP A CA 1
ATOM 1574 C C . ASP A 1 193 ? 24.892 11.382 -15.782 1.00 76.12 193 ASP A C 1
ATOM 1576 O O . ASP A 1 193 ? 25.391 11.064 -14.705 1.00 76.12 193 ASP A O 1
ATOM 1580 N N . PHE A 1 194 ? 24.072 10.558 -16.446 1.00 70.38 194 PHE A N 1
ATOM 1581 C CA . PHE A 1 194 ? 23.572 9.267 -15.954 1.00 70.38 194 PHE A CA 1
ATOM 1582 C C . PHE A 1 194 ? 22.718 9.356 -14.687 1.00 70.38 194 PHE A C 1
ATOM 1584 O O . PHE A 1 194 ? 22.314 8.322 -14.141 1.00 70.38 194 PHE A O 1
ATOM 1591 N N . LYS A 1 195 ? 22.392 10.567 -14.227 1.00 75.38 195 LYS A N 1
ATOM 1592 C CA . LYS A 1 195 ? 21.543 10.756 -13.063 1.00 75.38 195 LYS A CA 1
ATOM 1593 C C . LYS A 1 195 ? 20.137 10.284 -13.383 1.00 75.38 195 LYS A C 1
ATOM 1595 O O . LYS A 1 195 ? 19.496 10.749 -14.325 1.00 75.38 195 LYS A O 1
ATOM 1600 N N . GLN A 1 196 ? 19.661 9.351 -12.577 1.00 76.81 196 GLN A N 1
ATOM 1601 C CA . GLN A 1 196 ? 18.305 8.848 -12.680 1.00 76.81 196 GLN A CA 1
ATOM 1602 C C . GLN A 1 196 ? 17.354 9.851 -12.026 1.00 76.81 196 GLN A C 1
ATOM 1604 O O . GLN A 1 196 ? 17.559 10.262 -10.884 1.00 76.81 196 GLN A O 1
ATOM 1609 N N . ASN A 1 197 ? 16.320 10.249 -12.753 1.00 79.69 197 ASN A N 1
ATOM 1610 C CA . ASN A 1 197 ? 15.263 11.117 -12.271 1.00 79.69 197 ASN A CA 1
ATOM 1611 C C . ASN A 1 197 ? 13.955 10.338 -12.268 1.00 79.69 197 ASN A C 1
ATOM 1613 O O . ASN A 1 197 ? 13.608 9.652 -13.230 1.00 79.69 197 ASN A O 1
ATOM 1617 N N . TYR A 1 198 ? 13.226 10.482 -11.171 1.00 80.44 198 TYR A N 1
ATOM 1618 C CA . TYR A 1 198 ? 11.947 9.834 -10.971 1.00 80.44 198 TYR A CA 1
ATOM 1619 C C . TYR A 1 198 ? 10.942 10.885 -10.525 1.00 80.44 198 TYR A C 1
ATOM 1621 O O . TYR A 1 198 ? 11.178 11.595 -9.546 1.00 80.44 198 TYR A O 1
ATOM 1629 N N . ASN A 1 199 ? 9.819 10.969 -11.227 1.00 84.25 199 ASN A N 1
ATOM 1630 C CA . ASN A 1 199 ? 8.672 11.751 -10.794 1.00 84.25 199 ASN A CA 1
ATOM 1631 C C . ASN A 1 199 ? 7.568 10.800 -10.360 1.00 84.25 199 ASN A C 1
ATOM 1633 O O . ASN A 1 199 ? 7.185 9.906 -11.108 1.00 84.25 199 ASN A O 1
ATOM 1637 N N . TYR A 1 200 ? 7.053 11.018 -9.157 1.00 85.75 200 TYR A N 1
ATOM 1638 C CA . TYR A 1 200 ? 5.939 10.264 -8.610 1.00 85.75 200 TYR A CA 1
ATOM 1639 C C . TYR A 1 200 ? 4.750 11.198 -8.436 1.00 85.75 200 TYR A C 1
ATOM 1641 O O . TYR A 1 200 ? 4.872 12.275 -7.848 1.00 85.75 200 TYR A O 1
ATOM 1649 N N . SER A 1 201 ? 3.588 10.784 -8.922 1.00 88.69 201 SER A N 1
ATOM 1650 C CA . SER A 1 201 ? 2.348 11.534 -8.743 1.00 88.69 201 SER A CA 1
ATOM 1651 C C . SER A 1 201 ? 1.186 10.613 -8.403 1.00 88.69 201 SER A C 1
ATOM 1653 O O . SER A 1 201 ? 1.213 9.415 -8.680 1.00 88.69 201 SER A O 1
ATOM 1655 N N . ILE A 1 202 ? 0.182 11.194 -7.751 1.00 90.19 202 ILE A N 1
ATOM 1656 C CA . ILE A 1 202 ? -1.002 10.493 -7.270 1.00 90.19 202 ILE A CA 1
ATOM 1657 C C . ILE A 1 202 ? -2.232 11.206 -7.811 1.00 90.19 202 ILE A C 1
ATOM 1659 O O . ILE A 1 202 ? -2.293 12.436 -7.820 1.00 90.19 202 ILE A O 1
ATOM 1663 N N . SER A 1 203 ? -3.217 10.430 -8.240 1.00 90.44 203 SER A N 1
ATOM 1664 C CA . SER A 1 203 ? -4.518 10.936 -8.670 1.00 90.44 203 SER A CA 1
ATOM 1665 C C . SER A 1 203 ? -5.641 10.046 -8.148 1.00 90.44 203 SER A C 1
ATOM 1667 O O . SER A 1 203 ? -5.404 8.941 -7.658 1.00 90.44 203 SER A O 1
ATOM 1669 N N . LYS A 1 204 ? -6.881 10.530 -8.217 1.00 90.12 204 LYS A N 1
ATOM 1670 C CA . LYS A 1 204 ? -8.048 9.708 -7.880 1.00 90.12 204 LYS A CA 1
ATOM 1671 C C . LYS A 1 204 ? -8.164 8.533 -8.863 1.00 90.12 204 LYS A C 1
ATOM 1673 O O . LYS A 1 204 ? -7.759 8.693 -10.015 1.00 90.12 204 LYS A O 1
ATOM 1678 N N . PRO A 1 205 ? -8.713 7.381 -8.446 1.00 89.38 205 PRO A N 1
ATOM 1679 C CA . PRO A 1 205 ? -9.005 6.303 -9.382 1.00 89.38 205 PRO A CA 1
ATOM 1680 C C . PRO A 1 205 ? -9.996 6.786 -10.453 1.00 89.38 205 PRO A C 1
ATOM 1682 O O . PRO A 1 205 ? -10.956 7.494 -10.144 1.00 89.38 205 PRO A O 1
ATOM 1685 N N . ASP A 1 206 ? -9.773 6.395 -11.707 1.00 85.06 206 ASP A N 1
ATOM 1686 C CA . ASP A 1 206 ? -10.576 6.817 -12.865 1.00 85.06 206 ASP A CA 1
ATOM 1687 C C . ASP A 1 206 ? -11.848 5.963 -13.021 1.00 85.06 206 ASP A C 1
ATOM 1689 O O . ASP A 1 206 ? -12.093 5.339 -14.052 1.00 85.06 206 ASP A O 1
ATOM 1693 N N . ILE A 1 207 ? -12.617 5.817 -11.933 1.00 79.25 207 ILE A N 1
ATOM 1694 C CA . ILE A 1 207 ? -13.774 4.912 -11.873 1.00 79.25 207 ILE A CA 1
ATOM 1695 C C . ILE A 1 207 ? -14.911 5.528 -11.065 1.00 79.25 207 ILE A C 1
ATOM 1697 O O . ILE A 1 207 ? -14.737 6.010 -9.946 1.00 79.25 207 ILE A O 1
ATOM 1701 N N . GLN A 1 208 ? -16.117 5.458 -11.626 1.00 85.19 208 GLN A N 1
ATOM 1702 C CA . GLN A 1 208 ? -17.315 6.022 -11.016 1.00 85.19 208 GLN A CA 1
ATOM 1703 C C . GLN A 1 208 ? -17.874 5.172 -9.865 1.00 85.19 208 GLN A C 1
ATOM 1705 O O . GLN A 1 208 ? -17.936 3.936 -9.909 1.00 85.19 208 GLN A O 1
ATOM 1710 N N . GLY A 1 209 ? -18.386 5.872 -8.852 1.00 88.38 209 GLY A N 1
ATOM 1711 C CA . GLY A 1 209 ? -19.112 5.290 -7.722 1.00 88.38 209 GLY A CA 1
ATOM 1712 C C . GLY A 1 209 ? -18.242 4.879 -6.538 1.00 88.38 209 GLY A C 1
ATOM 1713 O O . GLY A 1 209 ? -18.785 4.374 -5.567 1.00 88.38 209 GLY A O 1
ATOM 1714 N N . TYR A 1 210 ? -16.929 5.095 -6.602 1.00 92.69 210 TYR A N 1
ATOM 1715 C CA . TYR A 1 210 ? -16.044 4.945 -5.450 1.00 92.69 210 TYR A CA 1
ATOM 1716 C C . TYR A 1 210 ? -16.112 6.184 -4.555 1.00 92.69 210 TYR A C 1
ATOM 1718 O O . TYR A 1 210 ? -15.977 7.313 -5.033 1.00 92.69 210 TYR A O 1
ATOM 1726 N N . SER A 1 211 ? -16.309 5.970 -3.256 1.00 94.44 211 SER A N 1
ATOM 1727 C CA . SER A 1 211 ? -16.310 7.025 -2.242 1.00 94.44 211 SER A CA 1
ATOM 1728 C C . SER A 1 211 ? -15.013 6.995 -1.436 1.00 94.44 211 SER A C 1
ATOM 1730 O O . SER A 1 211 ? -14.403 5.940 -1.277 1.00 94.44 211 SER A O 1
ATOM 1732 N N . LEU A 1 212 ? -14.545 8.156 -0.976 1.00 95.06 212 LEU A N 1
ATOM 1733 C CA . LEU A 1 212 ? -13.332 8.237 -0.163 1.00 95.06 212 LEU A CA 1
ATOM 1734 C C . LEU A 1 212 ? -13.596 7.609 1.210 1.00 95.06 212 LEU A C 1
ATOM 1736 O O . LEU A 1 212 ? -14.455 8.093 1.945 1.00 95.06 212 LEU A O 1
ATOM 1740 N N . LEU A 1 213 ? -12.834 6.571 1.554 1.00 94.25 213 LEU A N 1
ATOM 1741 C CA . LEU A 1 213 ? -12.930 5.861 2.829 1.00 94.25 213 LEU A CA 1
ATOM 1742 C C . LEU A 1 213 ? -11.850 6.317 3.819 1.00 94.25 213 LEU A C 1
ATOM 1744 O O . LEU A 1 213 ? -12.145 6.575 4.985 1.00 94.25 213 LEU A O 1
ATOM 1748 N N . THR A 1 214 ? -10.609 6.463 3.345 1.00 92.94 214 THR A N 1
ATOM 1749 C CA . THR A 1 214 ? -9.463 6.872 4.170 1.00 92.94 214 THR A CA 1
ATOM 1750 C C . THR A 1 214 ? -8.612 7.895 3.426 1.00 92.94 214 THR A C 1
ATOM 1752 O O . THR A 1 214 ? -8.193 7.667 2.292 1.00 92.94 214 THR A O 1
ATOM 1755 N N . THR A 1 215 ? -8.340 9.030 4.071 1.00 92.75 215 THR A N 1
ATOM 1756 C CA . THR A 1 215 ? -7.469 10.092 3.547 1.00 92.75 215 THR A CA 1
ATOM 1757 C C . THR A 1 215 ? -5.994 9.713 3.654 1.00 92.75 215 THR A C 1
ATOM 1759 O O . THR A 1 215 ? -5.599 9.003 4.581 1.00 92.75 215 THR A O 1
ATOM 1762 N N . ALA A 1 216 ? -5.163 10.289 2.785 1.00 89.06 216 ALA A N 1
ATOM 1763 C CA . ALA A 1 216 ? -3.712 10.232 2.916 1.00 89.06 216 ALA A CA 1
ATOM 1764 C C . ALA A 1 216 ? -3.257 10.731 4.301 1.00 89.06 216 ALA A C 1
ATOM 1766 O O . ALA A 1 216 ? -3.853 11.636 4.895 1.00 89.06 216 ALA A O 1
ATOM 1767 N N . ARG A 1 217 ? -2.182 10.134 4.817 1.00 85.38 217 ARG A N 1
ATOM 1768 C CA . ARG A 1 217 ? -1.613 10.429 6.139 1.00 85.38 217 ARG A CA 1
ATOM 1769 C C . ARG A 1 217 ? -0.786 11.710 6.145 1.00 85.38 217 ARG A C 1
ATOM 1771 O O . ARG A 1 217 ? -0.739 12.392 7.166 1.00 85.38 217 ARG A O 1
ATOM 1778 N N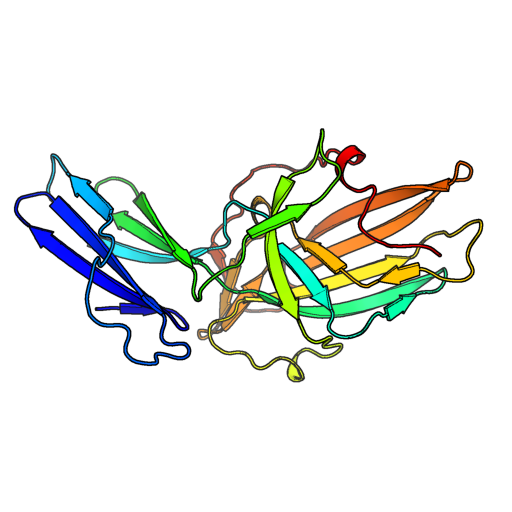 . SER A 1 218 ? -0.149 12.047 5.027 1.00 79.06 218 SER A N 1
ATOM 1779 C CA . SER A 1 218 ? 0.594 13.296 4.841 1.00 79.06 218 SER A CA 1
ATOM 1780 C C . SER A 1 218 ? -0.138 14.247 3.898 1.00 79.06 218 SER A C 1
ATOM 1782 O O . SER A 1 218 ? -0.542 13.881 2.795 1.00 79.06 218 SER A O 1
ATOM 1784 N N . SER A 1 219 ? -0.279 15.506 4.318 1.00 48.75 219 SER A N 1
ATOM 1785 C CA . SER A 1 219 ? -0.764 16.593 3.471 1.00 48.75 219 SER A CA 1
ATOM 1786 C C . SER A 1 219 ? 0.421 17.250 2.745 1.00 48.75 219 SER A C 1
ATOM 1788 O O . SER A 1 219 ? 1.259 17.889 3.371 1.00 48.75 219 SER A O 1
ATOM 1790 N N . ARG A 1 220 ? 0.453 17.137 1.405 1.00 44.62 220 ARG A N 1
ATOM 1791 C CA . ARG A 1 220 ? 1.492 17.634 0.461 1.00 44.62 220 ARG A CA 1
ATOM 1792 C C . ARG A 1 220 ? 2.728 16.716 0.384 1.00 44.62 220 ARG A C 1
ATOM 1794 O O . ARG A 1 220 ? 3.348 16.408 1.383 1.00 44.62 220 ARG A O 1
ATOM 1801 N N . GLY A 1 221 ? 3.166 16.251 -0.786 1.00 42.03 221 GLY A N 1
ATOM 1802 C CA . GLY A 1 221 ? 3.185 16.951 -2.071 1.00 42.03 221 GLY A CA 1
ATOM 1803 C C . GLY A 1 221 ? 4.480 17.749 -2.263 1.00 42.03 221 GLY A C 1
ATOM 1804 O O . GLY A 1 221 ? 4.415 18.915 -2.629 1.00 42.03 221 GLY A O 1
ATOM 1805 N N . LYS A 1 222 ? 5.641 17.156 -1.958 1.00 37.47 222 LYS A N 1
ATOM 1806 C CA . LYS A 1 222 ? 6.945 17.448 -2.578 1.00 37.47 222 LYS A CA 1
ATOM 1807 C C . LYS A 1 222 ? 7.941 16.394 -2.113 1.00 37.47 222 LYS A C 1
ATOM 1809 O O . LYS A 1 222 ? 8.258 16.303 -0.933 1.00 37.47 222 LYS A O 1
ATOM 1814 N N . TRP A 1 223 ? 8.366 15.573 -3.057 1.00 47.12 223 TRP A N 1
ATOM 1815 C CA . TRP A 1 223 ? 9.285 14.476 -2.818 1.00 47.12 223 TRP A CA 1
ATOM 1816 C C . TRP A 1 223 ? 10.709 15.004 -2.731 1.00 47.12 223 TRP A C 1
ATOM 1818 O O . TRP A 1 223 ? 11.103 15.872 -3.513 1.00 47.12 223 TRP A O 1
ATOM 1828 N N . ASP A 1 224 ? 11.490 14.433 -1.821 1.00 41.41 224 ASP A N 1
ATOM 1829 C CA . ASP A 1 224 ? 12.940 14.519 -1.901 1.00 41.41 224 ASP A CA 1
ATOM 1830 C C . ASP A 1 224 ? 13.425 13.484 -2.926 1.00 41.41 224 ASP A C 1
ATOM 1832 O O . ASP A 1 224 ? 13.614 12.302 -2.627 1.00 41.41 224 ASP A O 1
ATOM 1836 N N . ILE A 1 225 ? 13.593 13.945 -4.167 1.00 42.84 225 ILE A N 1
ATOM 1837 C CA . ILE A 1 225 ? 14.0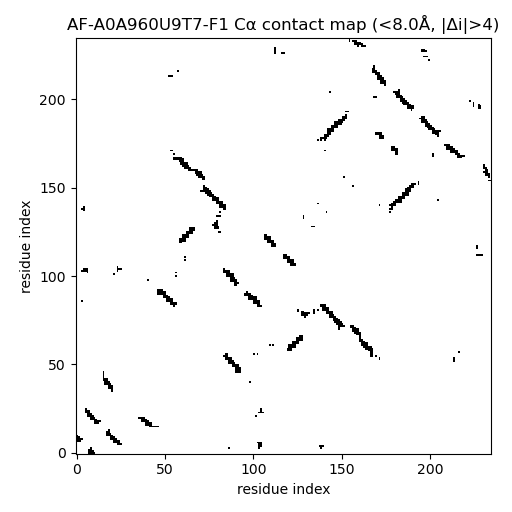75 13.161 -5.315 1.00 42.84 225 ILE A CA 1
ATOM 1838 C C . ILE A 1 225 ? 15.438 12.503 -5.005 1.00 42.84 225 ILE A C 1
ATOM 1840 O O . ILE A 1 225 ? 15.793 11.502 -5.623 1.00 42.84 225 ILE A O 1
ATOM 1844 N N . SER A 1 226 ? 16.189 12.987 -4.002 1.00 39.03 226 SER A N 1
ATOM 1845 C CA . SER A 1 226 ? 17.490 12.416 -3.630 1.00 39.03 226 SER A CA 1
ATOM 1846 C C . SER A 1 226 ? 17.427 10.997 -3.044 1.00 39.03 226 SER A C 1
ATOM 1848 O O . SER A 1 226 ? 18.462 10.331 -2.989 1.00 39.03 226 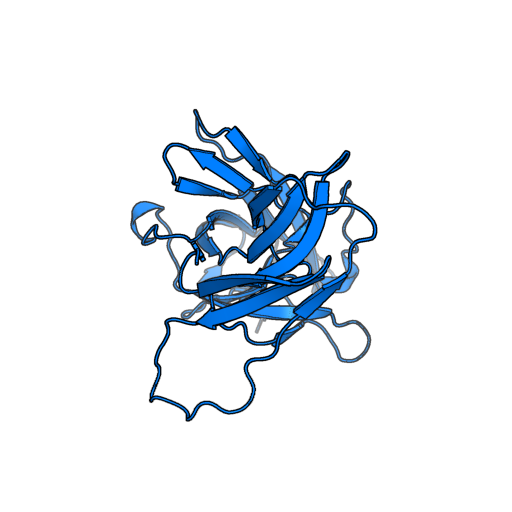SER A O 1
ATOM 1850 N N . LYS A 1 227 ? 16.239 10.507 -2.654 1.00 39.53 227 LYS A N 1
ATOM 1851 C CA . LYS A 1 227 ? 16.033 9.144 -2.124 1.00 39.53 227 LYS A CA 1
ATOM 1852 C C . LYS A 1 227 ? 15.597 8.109 -3.174 1.00 39.53 227 LYS A C 1
ATOM 1854 O O . LYS A 1 227 ? 15.395 6.948 -2.831 1.00 39.53 227 LYS A O 1
ATOM 1859 N N . LEU A 1 228 ? 15.449 8.503 -4.444 1.00 42.69 228 LEU A N 1
ATOM 1860 C CA . LEU A 1 228 ? 14.957 7.639 -5.530 1.00 42.69 228 LEU A CA 1
ATOM 1861 C C . LEU A 1 228 ? 16.051 6.948 -6.366 1.00 42.69 228 LEU A C 1
ATOM 1863 O O . LEU A 1 228 ? 15.733 6.219 -7.297 1.00 42.69 228 LEU A O 1
ATOM 1867 N N . ASN A 1 229 ? 17.334 7.098 -6.032 1.00 40.91 229 ASN A N 1
ATOM 1868 C CA . ASN A 1 229 ? 18.447 6.640 -6.881 1.00 40.91 229 ASN A CA 1
ATOM 1869 C C . ASN A 1 229 ? 18.624 5.105 -7.031 1.00 40.91 229 ASN A C 1
ATOM 1871 O O . ASN A 1 229 ? 19.656 4.672 -7.532 1.00 40.91 229 ASN A O 1
ATOM 1875 N N . GLU A 1 230 ? 17.672 4.261 -6.618 1.00 49.16 230 GLU A N 1
ATOM 1876 C CA . GLU A 1 230 ? 17.861 2.794 -6.572 1.00 49.16 230 GLU A CA 1
ATOM 1877 C C . GLU A 1 230 ? 16.680 1.956 -7.098 1.00 49.16 230 GLU A C 1
ATOM 1879 O O . GLU A 1 230 ? 16.601 0.744 -6.852 1.00 49.16 230 GLU A O 1
ATOM 1884 N N . PHE A 1 231 ? 15.739 2.580 -7.810 1.00 45.41 231 PHE A N 1
ATOM 1885 C CA . PHE A 1 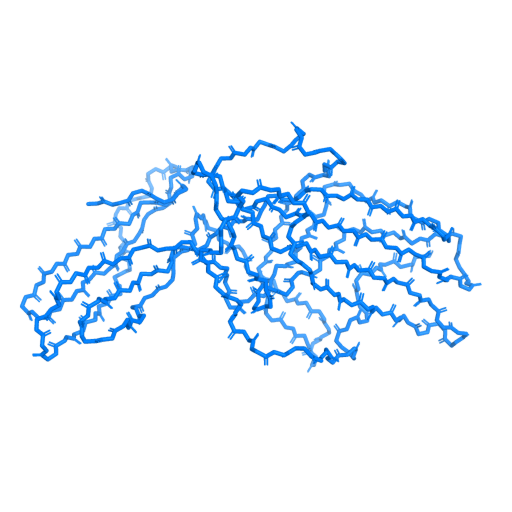231 ? 14.491 1.924 -8.215 1.00 45.41 231 PHE A CA 1
ATOM 1886 C C . PHE A 1 231 ? 14.652 0.973 -9.400 1.00 45.41 231 PHE A C 1
ATOM 1888 O O . PHE A 1 231 ? 13.881 0.026 -9.526 1.00 45.41 231 PHE A O 1
ATOM 1895 N N . ILE A 1 232 ? 15.657 1.187 -10.247 1.00 47.44 232 ILE A N 1
ATOM 1896 C CA . ILE A 1 232 ? 15.848 0.402 -11.463 1.00 47.44 232 ILE A CA 1
ATOM 1897 C C . ILE A 1 232 ? 17.330 0.077 -11.603 1.00 47.44 232 ILE A C 1
ATOM 1899 O O . ILE A 1 232 ? 18.176 0.968 -11.721 1.00 47.44 232 ILE A O 1
ATOM 1903 N N . LYS A 1 233 ? 17.647 -1.220 -11.595 1.00 35.78 233 LYS A N 1
ATOM 1904 C CA . LYS A 1 233 ? 18.986 -1.695 -11.923 1.00 35.78 233 LYS A CA 1
ATOM 1905 C C . LYS A 1 233 ? 19.136 -1.645 -13.444 1.00 35.78 233 LYS A C 1
ATOM 1907 O O . LYS A 1 233 ? 18.595 -2.484 -14.153 1.00 35.78 233 LYS A O 1
ATOM 1912 N N . VAL A 1 234 ? 19.837 -0.629 -13.935 1.00 33.25 234 VAL A N 1
ATOM 1913 C CA . VAL A 1 234 ? 20.325 -0.585 -15.318 1.00 33.25 234 VAL A CA 1
ATOM 1914 C C . VAL A 1 234 ? 21.651 -1.346 -15.322 1.00 33.25 234 VAL A C 1
ATOM 1916 O O . VAL A 1 234 ? 22.557 -0.973 -14.575 1.00 33.25 234 VAL A O 1
ATOM 1919 N N . ILE A 1 235 ? 21.723 -2.452 -16.065 1.00 32.38 235 ILE A N 1
ATOM 1920 C CA . ILE A 1 235 ? 22.981 -3.144 -16.388 1.00 32.38 235 ILE A CA 1
ATOM 1921 C C . ILE A 1 235 ? 23.376 -2.704 -17.788 1.00 32.38 235 ILE A C 1
ATOM 1923 O O . ILE A 1 235 ? 22.466 -2.711 -18.645 1.00 32.38 235 ILE A O 1
#

Solvent-accessible surface area (backbone atoms only — not comparable to full-atom values): 13636 Å² total; per-residue (Å²): 120,47,78,45,71,43,17,41,39,40,76,46,80,53,95,55,27,43,35,40,40,72,49,64,74,73,82,74,73,82,72,76,94,74,76,86,71,69,48,77,47,78,44,96,60,83,78,72,44,77,48,76,41,70,38,64,49,88,49,28,39,38,34,33,42,81,62,70,44,81,39,36,69,66,36,73,46,59,35,37,43,80,40,77,34,17,43,36,33,28,36,48,57,99,56,82,42,80,77,52,72,43,58,25,52,94,75,47,76,40,78,47,68,56,98,90,72,42,41,70,23,33,52,36,84,39,74,88,21,75,44,69,87,72,51,85,83,68,70,34,28,41,28,46,40,38,38,35,30,69,40,61,79,89,53,82,50,39,38,44,42,41,47,77,44,65,32,34,65,43,29,35,27,38,43,97,88,43,42,29,32,34,26,38,38,39,37,38,33,37,43,98,84,69,46,69,44,70,47,78,49,76,45,74,56,98,60,90,79,58,42,84,73,32,75,42,78,49,87,76,92,76,81,73,62,87,72,58,80,73,53,57,67,69,128

Secondary structure (DSSP, 8-state):
-EEETTEEEEEEEETTEEEEEEEE-S------------EEEE-SS----EEEEEE--SSPEEEEEEEEEEE-TT-EEEEEEEEPPEEEEEEESSSEEEEEEEESS--EEEEES-TTT-EEEEEEEE--BSSGGGS--SSSEEEEEEEEEEE-SS-S-EEEEEEEE-GGG--EEEETTEEEEPEEEEEEEE-TTS-EEEEEEEE--S-TT-EEEE--SS------GGG-TTS-B--

Foldseek 3Di:
DDAFQQKDWDWDDDDQKIKIFIDGNPDDPPDPDDDRDIQIDGHPDDFPDKDKAWAADQAKEKEFEPDKDWAFAFDKAKWKWFAWTWIFIWTDDVHTDTRDIHTSHDWDWDWAFDPPDIGIHTYHYTYTDRDPVVDDFDSTAIEMEIETEHEDDPARTWIQGIDIGNRLQKFWWDDPSGIYIWYKYWYWYQDPVRQIFIDIDTHHPPDPDIDTRGHRNDDDDDDPRVRVRPRTDDD

Nearest PDB structures (foldseek):
  6x04-assembly1_A  TM=1.764E-01  e=1.478E+00  Saccharomyces cerevisiae S288C
  5ec5-assembly1_I  TM=1.304E-01  e=6.859E+00  Eisenia fetida

Sequence (235 aa):
YLSFGKTNIFLQEMEGTIRVYNTFNEGLEKEDSESIAYQSFAFVEKVNSIICKPDFPMYPFVIKFNSALRLKKGAKLKLFLNLPPFCKILTTNQQESKLCEIPDRQMSHTWFGNEQKGELCYWLPSNIAFQEHEVEVGHEILCELDIFIEEIQNSDEVILERVKLETTNIEIYEKDGKLRSSKVLITYSQGVDFKQNYNYSISKPDIQGYSLLTTARSSRGKWDISKLNEFIKVI

Radius of gyration: 20.08 Å; Cα contacts (8 Å, |Δi|>4): 523; chains: 1; bounding box: 45×43×59 Å

Mean predicted aligned error: 8.07 Å

pLDDT: mean 83.11, std 15.84, range [32.38, 96.69]